Protein AF-A0A3Q2YSG5-F1 (afdb_monomer_lite)

pLDDT: mean 76.9, std 26.73, range [23.83, 98.38]

Organism: Hippocampus comes (NCBI:txid109280)

Structure (mmCIF, N/CA/C/O backbone):
data_AF-A0A3Q2YSG5-F1
#
_entry.id   AF-A0A3Q2YSG5-F1
#
loop_
_atom_site.group_PDB
_atom_site.id
_atom_site.type_symbol
_atom_site.label_atom_id
_atom_site.label_alt_id
_atom_site.label_comp_id
_atom_site.label_asym_id
_atom_site.label_entity_id
_atom_site.label_seq_id
_atom_site.pdbx_PDB_ins_code
_atom_site.Cartn_x
_atom_site.Cartn_y
_atom_site.Cartn_z
_atom_site.occupancy
_atom_site.B_iso_or_equiv
_atom_site.auth_seq_id
_atom_site.auth_comp_id
_atom_site.auth_asym_id
_atom_site.auth_atom_id
_atom_site.pdbx_PDB_model_num
ATOM 1 N N . MET A 1 1 ? 63.079 9.694 -82.691 1.00 56.44 1 MET A N 1
ATOM 2 C CA . MET A 1 1 ? 62.818 8.463 -81.905 1.00 56.44 1 MET A CA 1
ATOM 3 C C . MET A 1 1 ? 62.252 8.688 -80.489 1.00 56.44 1 MET A C 1
ATOM 5 O O . MET A 1 1 ? 61.861 7.716 -79.866 1.00 56.44 1 MET A O 1
ATOM 9 N N . LYS A 1 2 ? 62.114 9.922 -79.963 1.00 60.16 2 LYS A N 1
ATOM 10 C CA . LYS A 1 2 ? 61.619 10.144 -78.580 1.00 60.16 2 LYS A CA 1
ATOM 11 C C . LYS A 1 2 ? 60.089 10.011 -78.403 1.00 60.16 2 LYS A C 1
ATOM 13 O O . LYS A 1 2 ? 59.630 9.683 -77.318 1.00 60.16 2 LYS A O 1
ATOM 18 N N . PHE A 1 3 ? 59.305 10.199 -79.470 1.00 65.00 3 PHE A N 1
ATOM 19 C CA . PHE A 1 3 ? 57.834 10.138 -79.421 1.00 65.00 3 PHE A CA 1
ATOM 20 C C . PHE A 1 3 ? 57.245 8.715 -79.396 1.00 65.00 3 PHE A C 1
ATOM 22 O O . PHE A 1 3 ? 56.120 8.541 -78.941 1.00 65.00 3 PHE A O 1
ATOM 29 N N . GLN A 1 4 ? 57.999 7.691 -79.815 1.00 68.44 4 GLN A N 1
ATOM 30 C CA . GLN A 1 4 ? 57.524 6.298 -79.805 1.00 68.44 4 GLN A CA 1
ATOM 31 C C . GLN A 1 4 ? 57.468 5.682 -78.392 1.00 68.44 4 GLN A C 1
ATOM 33 O O . GLN A 1 4 ? 56.684 4.769 -78.167 1.00 68.44 4 GLN A O 1
ATOM 38 N N . LEU A 1 5 ? 58.241 6.204 -77.429 1.00 75.62 5 LEU A N 1
ATOM 39 C CA . LEU A 1 5 ? 58.242 5.755 -76.024 1.00 75.62 5 LEU A CA 1
ATOM 40 C C . LEU A 1 5 ? 57.271 6.538 -75.124 1.00 75.62 5 LEU A C 1
ATOM 42 O O . LEU A 1 5 ? 56.848 6.037 -74.087 1.00 75.62 5 LEU A O 1
ATOM 46 N N . LEU A 1 6 ? 56.891 7.755 -75.518 1.00 82.81 6 LEU A N 1
ATOM 47 C CA . LEU A 1 6 ? 56.039 8.639 -74.715 1.00 82.81 6 LEU A CA 1
ATOM 48 C C . LEU A 1 6 ? 54.568 8.198 -74.722 1.00 82.81 6 LEU A C 1
ATOM 50 O O . LEU A 1 6 ? 53.912 8.230 -73.687 1.00 82.81 6 LEU A O 1
ATOM 54 N N . LEU A 1 7 ? 54.073 7.735 -75.873 1.00 84.19 7 LEU A N 1
ATOM 55 C CA . LEU A 1 7 ? 52.696 7.265 -76.041 1.00 84.19 7 LEU A CA 1
ATOM 56 C C . LEU A 1 7 ? 52.357 6.009 -75.203 1.00 84.19 7 LEU A C 1
ATOM 58 O O . LEU A 1 7 ? 51.345 6.025 -74.505 1.00 84.19 7 LEU A O 1
ATOM 62 N N . PRO A 1 8 ? 53.162 4.924 -75.200 1.00 86.50 8 PRO A N 1
ATOM 63 C CA . PRO A 1 8 ? 52.865 3.772 -74.346 1.00 86.50 8 PRO A CA 1
ATOM 64 C C . PRO A 1 8 ? 52.988 4.103 -72.852 1.00 86.50 8 PRO A C 1
ATOM 66 O O . PRO A 1 8 ? 52.236 3.559 -72.045 1.00 86.50 8 PRO A O 1
ATOM 69 N N . LEU A 1 9 ? 53.880 5.026 -72.473 1.00 89.19 9 LEU A N 1
ATOM 70 C CA . LEU A 1 9 ? 54.052 5.443 -71.081 1.00 89.19 9 LEU A CA 1
ATOM 71 C C . LEU A 1 9 ? 52.833 6.212 -70.550 1.00 89.19 9 LEU A C 1
ATOM 73 O O . LEU A 1 9 ? 52.385 5.951 -69.433 1.00 89.19 9 LEU A O 1
ATOM 77 N N . THR A 1 10 ? 52.261 7.128 -71.338 1.00 89.56 10 THR A N 1
ATOM 78 C CA . THR A 1 10 ? 51.038 7.842 -70.937 1.00 89.56 10 THR A CA 1
ATOM 79 C C . THR A 1 10 ? 49.848 6.893 -70.842 1.00 89.56 10 THR A C 1
ATOM 81 O O . THR A 1 10 ? 49.099 6.964 -69.869 1.00 89.56 10 THR A O 1
ATOM 84 N N . ILE A 1 11 ? 49.709 5.948 -71.778 1.00 91.12 11 ILE A N 1
ATOM 85 C CA . ILE A 1 11 ? 48.663 4.917 -71.721 1.00 91.12 11 ILE A CA 1
ATOM 86 C C . ILE A 1 11 ? 48.810 4.077 -70.443 1.00 91.12 11 ILE A C 1
ATOM 88 O O . ILE A 1 11 ? 47.842 3.941 -69.694 1.00 91.12 11 ILE A O 1
ATOM 92 N N . ALA A 1 12 ? 50.013 3.592 -70.122 1.00 92.06 12 ALA A N 1
ATOM 93 C CA . ALA A 1 12 ? 50.261 2.838 -68.891 1.00 92.06 12 ALA A CA 1
ATOM 94 C C . ALA A 1 12 ? 49.907 3.646 -67.627 1.00 92.06 12 ALA A C 1
ATOM 96 O O . ALA A 1 12 ? 49.275 3.116 -66.710 1.00 92.06 12 ALA A O 1
ATOM 97 N N . LEU A 1 13 ? 50.236 4.942 -67.600 1.00 93.56 13 LEU A N 1
ATOM 98 C CA . LEU A 1 13 ? 49.896 5.833 -66.490 1.00 93.56 13 LEU A CA 1
ATOM 99 C C . LEU A 1 13 ? 48.376 6.018 -66.338 1.00 93.56 13 LEU A C 1
ATOM 101 O O . LEU A 1 13 ? 47.864 5.976 -65.218 1.00 93.56 13 LEU A O 1
ATOM 105 N N . THR A 1 14 ? 47.635 6.173 -67.442 1.00 93.88 14 THR A N 1
ATOM 106 C CA . THR A 1 14 ? 46.164 6.282 -67.389 1.00 93.88 14 THR A CA 1
ATOM 107 C C . THR A 1 14 ? 45.507 5.006 -66.866 1.00 93.88 14 THR A C 1
ATOM 109 O O . THR A 1 14 ? 44.618 5.080 -66.019 1.00 93.88 14 THR A O 1
ATOM 112 N N . VAL A 1 15 ? 45.981 3.829 -67.290 1.00 94.50 15 VAL A N 1
ATOM 113 C CA . VAL A 1 15 ? 45.470 2.542 -66.797 1.00 94.50 15 VAL A CA 1
ATOM 114 C C . VAL A 1 15 ? 45.771 2.375 -65.304 1.00 94.50 15 VAL A C 1
ATOM 116 O O . VAL A 1 15 ? 44.879 1.994 -64.544 1.00 94.50 15 VAL A O 1
ATOM 119 N N . ALA A 1 16 ? 46.979 2.730 -64.854 1.00 95.31 16 ALA A N 1
ATOM 120 C CA . ALA A 1 16 ? 47.342 2.697 -63.437 1.00 95.31 16 ALA A CA 1
ATOM 121 C C . ALA A 1 16 ? 46.435 3.605 -62.582 1.00 95.31 16 ALA A C 1
ATOM 123 O O . ALA A 1 16 ? 45.952 3.181 -61.530 1.00 95.31 16 ALA A O 1
ATOM 124 N N . LEU A 1 17 ? 46.130 4.820 -63.055 1.00 95.06 17 LEU A N 1
ATOM 125 C CA . LEU A 1 17 ? 45.199 5.735 -62.385 1.00 95.06 17 LEU A CA 1
ATOM 126 C C . LEU A 1 17 ? 43.787 5.145 -62.272 1.00 95.06 17 LEU A C 1
ATOM 128 O O . LEU A 1 17 ? 43.184 5.209 -61.201 1.00 95.06 17 LEU A O 1
ATOM 132 N N . VAL A 1 18 ? 43.268 4.519 -63.334 1.00 95.12 18 VAL A N 1
ATOM 133 C CA . VAL A 1 18 ? 41.940 3.881 -63.314 1.00 95.12 18 VAL A CA 1
ATOM 134 C C . VAL A 1 18 ? 41.881 2.738 -62.295 1.00 95.12 18 VAL A C 1
ATOM 136 O O . VAL A 1 18 ? 40.900 2.632 -61.553 1.00 95.12 18 VAL A O 1
ATOM 139 N N . VAL A 1 19 ? 42.930 1.914 -62.197 1.00 95.56 19 VAL A N 1
ATOM 140 C CA . VAL A 1 19 ? 43.019 0.839 -61.191 1.00 95.56 19 VAL A CA 1
ATOM 141 C C . VAL A 1 19 ? 42.992 1.410 -59.770 1.00 95.56 19 VAL A C 1
ATOM 143 O O . VAL A 1 19 ? 42.234 0.923 -58.928 1.00 95.56 19 VAL A O 1
ATOM 146 N N . VAL A 1 20 ? 43.749 2.480 -59.506 1.00 96.19 20 VAL A N 1
ATOM 147 C CA . VAL A 1 20 ? 43.764 3.147 -58.193 1.00 96.19 20 VAL A CA 1
ATOM 148 C C . VAL A 1 20 ? 42.399 3.749 -57.857 1.00 96.19 20 VAL A C 1
ATOM 150 O O . VAL A 1 20 ? 41.916 3.563 -56.740 1.00 96.19 20 VAL A O 1
ATOM 153 N N . ILE A 1 21 ? 41.742 4.422 -58.807 1.00 95.50 21 ILE A N 1
ATOM 154 C CA . ILE A 1 21 ? 40.402 4.999 -58.607 1.00 95.50 21 ILE A CA 1
ATOM 155 C C . ILE A 1 21 ? 39.391 3.901 -58.265 1.00 95.50 21 ILE A C 1
ATOM 157 O O . ILE A 1 21 ? 38.614 4.051 -57.322 1.00 95.50 21 ILE A O 1
ATOM 161 N N . LYS A 1 22 ? 39.413 2.773 -58.984 1.00 95.62 22 LYS A N 1
ATOM 162 C CA . LYS A 1 22 ? 38.496 1.652 -58.737 1.00 95.62 22 LYS A CA 1
ATOM 163 C C . LYS A 1 22 ? 38.743 0.993 -57.376 1.00 95.62 22 LYS A C 1
ATOM 165 O O . LYS A 1 22 ? 37.780 0.713 -56.666 1.00 95.62 22 LYS A O 1
ATOM 170 N N . SER A 1 23 ? 40.008 0.810 -56.995 1.00 93.31 23 SER A N 1
ATOM 171 C CA . SER A 1 23 ? 40.393 0.297 -55.673 1.00 93.31 23 SER A CA 1
ATOM 172 C C . SER A 1 23 ? 39.914 1.223 -54.547 1.00 93.31 23 SER A C 1
ATOM 174 O O . SER A 1 23 ? 39.237 0.784 -53.618 1.00 93.31 23 SER A O 1
ATOM 176 N N . ARG A 1 24 ? 40.137 2.538 -54.681 1.00 95.31 24 ARG A N 1
ATOM 177 C CA . ARG A 1 24 ? 39.648 3.533 -53.714 1.00 95.31 24 ARG A CA 1
ATOM 178 C C . ARG A 1 24 ? 38.127 3.566 -53.619 1.00 95.31 24 ARG A C 1
ATOM 180 O O . ARG A 1 24 ? 37.600 3.664 -52.516 1.00 95.31 24 ARG A O 1
ATOM 187 N N . LYS A 1 25 ? 37.415 3.454 -54.744 1.00 95.62 25 LYS A N 1
ATOM 188 C CA . LYS A 1 25 ? 35.948 3.386 -54.749 1.00 95.62 25 LYS A CA 1
ATOM 189 C C . LYS A 1 25 ? 35.442 2.167 -53.978 1.00 95.62 25 LYS A C 1
ATOM 191 O O . LYS A 1 25 ? 34.536 2.300 -53.167 1.00 95.62 25 LYS A O 1
ATOM 196 N N . GLN A 1 26 ? 36.067 1.007 -54.173 1.00 94.69 26 GLN A N 1
ATOM 197 C CA . GLN A 1 26 ? 35.707 -0.206 -53.444 1.00 94.69 26 GLN A CA 1
ATOM 198 C C . GLN A 1 26 ? 35.920 -0.060 -51.929 1.00 94.69 26 GLN A C 1
ATOM 200 O O . GLN A 1 26 ? 35.084 -0.520 -51.153 1.00 94.69 26 GLN A O 1
ATOM 205 N N . GLU A 1 27 ? 37.008 0.580 -51.495 1.00 94.69 27 GLU A N 1
ATOM 206 C CA . GLU A 1 27 ? 37.238 0.863 -50.072 1.00 94.69 27 GLU A CA 1
ATOM 207 C C . GLU A 1 27 ? 36.230 1.874 -49.513 1.00 94.69 27 GLU A C 1
ATOM 209 O O . GLU A 1 27 ? 35.673 1.647 -48.440 1.00 94.69 27 GLU A O 1
ATOM 214 N N . HIS A 1 28 ? 35.904 2.930 -50.262 1.00 95.81 28 HIS A N 1
ATOM 215 C CA . HIS A 1 28 ? 34.840 3.861 -49.881 1.00 95.81 28 HIS A CA 1
ATOM 216 C C . HIS A 1 28 ? 33.489 3.161 -49.717 1.00 95.81 28 HIS A C 1
ATOM 218 O O . HIS A 1 28 ? 32.824 3.372 -48.707 1.00 95.81 28 HIS A O 1
ATOM 224 N N . ASP A 1 29 ? 33.108 2.279 -50.643 1.00 95.25 29 ASP A N 1
ATOM 225 C CA . ASP A 1 29 ? 31.855 1.525 -50.551 1.00 95.25 29 ASP A CA 1
ATOM 226 C C . ASP A 1 29 ? 31.846 0.580 -49.333 1.00 95.25 29 ASP A C 1
ATOM 228 O O . ASP A 1 29 ? 30.805 0.375 -48.703 1.00 95.25 29 ASP A O 1
ATOM 232 N N . LYS A 1 30 ? 32.996 -0.007 -48.968 1.00 95.31 30 LYS A N 1
ATOM 233 C CA . LYS A 1 30 ? 33.128 -0.830 -47.752 1.00 95.31 30 LYS A CA 1
ATOM 234 C C . LYS A 1 30 ? 32.977 0.012 -46.486 1.00 95.31 30 LYS A C 1
ATOM 236 O O . LYS A 1 30 ? 32.260 -0.406 -45.577 1.00 95.31 30 LYS A O 1
ATOM 241 N N . VAL A 1 31 ? 33.643 1.165 -46.419 1.00 96.25 31 VAL A N 1
ATOM 242 C CA . VAL A 1 31 ? 33.573 2.083 -45.271 1.00 96.25 31 VAL A CA 1
ATOM 243 C C . VAL A 1 31 ? 32.167 2.657 -45.126 1.00 96.25 31 VAL A C 1
ATOM 245 O O . VAL A 1 31 ? 31.626 2.637 -44.028 1.00 96.25 31 VAL A O 1
ATOM 248 N N . ASP A 1 32 ? 31.525 3.072 -46.219 1.00 96.00 32 ASP A N 1
ATOM 249 C CA . ASP A 1 32 ? 30.154 3.592 -46.204 1.00 96.00 32 ASP A CA 1
ATOM 250 C C . ASP A 1 32 ? 29.155 2.550 -45.678 1.00 96.00 32 ASP A C 1
ATOM 252 O O . ASP A 1 32 ? 28.320 2.852 -44.825 1.00 96.00 32 ASP A O 1
ATOM 256 N N . LYS A 1 33 ? 29.285 1.282 -46.096 1.00 95.81 33 LYS A N 1
ATOM 257 C CA . LYS A 1 33 ? 28.476 0.187 -45.538 1.00 95.81 33 LYS A CA 1
ATOM 258 C C . LYS A 1 33 ? 28.697 0.028 -44.036 1.00 95.81 33 LYS A C 1
ATOM 260 O O . LYS A 1 33 ? 27.717 -0.066 -43.302 1.00 95.81 33 LYS A O 1
ATOM 265 N N . ARG A 1 34 ? 29.952 0.014 -43.569 1.00 96.12 34 ARG A N 1
ATOM 266 C CA . ARG A 1 34 ? 30.268 -0.090 -42.132 1.00 96.12 34 ARG A CA 1
ATOM 267 C C . ARG A 1 34 ? 29.688 1.081 -41.347 1.00 96.12 34 ARG A C 1
ATOM 269 O O . ARG A 1 34 ? 28.985 0.840 -40.375 1.00 96.12 34 ARG A O 1
ATOM 276 N N . ASN A 1 35 ? 29.864 2.308 -41.832 1.00 96.62 35 ASN A N 1
ATOM 277 C CA . ASN A 1 35 ? 29.299 3.505 -41.214 1.00 96.62 35 ASN A CA 1
ATOM 278 C C . ASN A 1 35 ? 27.770 3.432 -41.128 1.00 96.62 35 ASN A C 1
ATOM 280 O O . ASN A 1 35 ? 27.195 3.769 -40.097 1.00 96.62 35 ASN A O 1
ATOM 284 N N . LYS A 1 36 ? 27.091 2.941 -42.172 1.00 96.44 36 LYS A N 1
ATOM 285 C CA . LYS A 1 36 ? 25.635 2.738 -42.145 1.00 96.44 36 LYS A CA 1
ATOM 286 C C . LYS A 1 36 ? 25.227 1.710 -41.093 1.00 96.44 36 LYS A C 1
ATOM 288 O O . LYS A 1 36 ? 24.320 1.991 -40.310 1.00 96.44 36 LYS A O 1
ATOM 293 N N . PHE A 1 37 ? 25.910 0.568 -41.022 1.00 96.69 37 PHE A N 1
ATOM 294 C CA . PHE A 1 37 ? 25.646 -0.440 -39.992 1.00 96.69 37 PHE A CA 1
ATOM 295 C C . PHE A 1 37 ? 25.898 0.093 -38.580 1.00 96.69 37 PHE A C 1
ATOM 297 O O . PHE A 1 37 ? 25.063 -0.108 -37.701 1.00 96.69 37 PHE A O 1
ATOM 304 N N . GLU A 1 38 ? 26.999 0.808 -38.361 1.00 96.81 38 GLU A N 1
ATOM 305 C CA . GLU A 1 38 ? 27.318 1.417 -37.069 1.00 96.81 38 GLU A CA 1
ATOM 306 C C . GLU A 1 38 ? 26.305 2.495 -36.685 1.00 96.81 38 GLU A C 1
ATOM 308 O O . GLU A 1 38 ? 25.840 2.510 -35.549 1.00 96.81 38 GLU A O 1
ATOM 313 N N . SER A 1 39 ? 25.882 3.337 -37.631 1.00 96.56 39 SER A N 1
ATOM 314 C CA . SER A 1 39 ? 24.865 4.362 -37.383 1.00 96.56 39 SER A CA 1
ATOM 315 C C . SER A 1 39 ? 23.506 3.756 -37.020 1.00 96.56 39 SER A C 1
ATOM 317 O O . SER A 1 39 ? 22.860 4.216 -36.079 1.00 96.56 39 SER A O 1
ATOM 319 N N . MET A 1 40 ? 23.092 2.685 -37.708 1.00 96.56 40 MET A N 1
ATOM 320 C CA . MET A 1 40 ? 21.862 1.963 -37.386 1.00 96.56 40 MET A CA 1
ATOM 321 C C . MET A 1 40 ? 21.969 1.303 -36.012 1.00 96.56 40 MET A C 1
ATOM 323 O O . MET A 1 40 ? 21.055 1.420 -35.203 1.00 96.56 40 MET A O 1
ATOM 327 N N . LYS A 1 41 ? 23.104 0.657 -35.722 1.00 97.19 41 LYS A N 1
ATOM 328 C CA . LYS A 1 41 ? 23.363 0.041 -34.419 1.00 97.19 41 LYS A CA 1
ATOM 329 C C . LYS A 1 41 ? 23.309 1.076 -33.299 1.00 97.19 41 LYS A C 1
ATOM 331 O O . LYS A 1 41 ? 22.675 0.820 -32.286 1.00 97.19 41 LYS A O 1
ATOM 336 N N . LEU A 1 42 ? 23.941 2.236 -33.475 1.00 97.50 42 LEU A N 1
ATOM 337 C CA . LEU A 1 42 ? 23.906 3.319 -32.493 1.00 97.50 42 LEU A CA 1
ATOM 338 C C . LEU A 1 42 ? 22.482 3.821 -32.257 1.00 97.50 42 LEU A C 1
ATOM 340 O O . LEU A 1 42 ? 22.105 3.998 -31.103 1.00 97.50 42 LEU A O 1
ATOM 344 N N . ARG A 1 43 ? 21.683 3.996 -33.317 1.00 97.44 43 ARG A N 1
ATOM 345 C CA . ARG A 1 43 ? 20.277 4.399 -33.188 1.00 97.44 43 ARG A CA 1
ATOM 346 C C . ARG A 1 43 ? 19.469 3.371 -32.403 1.00 97.44 43 ARG A C 1
ATOM 348 O O . ARG A 1 43 ? 18.872 3.736 -31.405 1.00 97.44 43 ARG A O 1
ATOM 355 N N . VAL A 1 44 ? 19.523 2.099 -32.799 1.00 97.94 44 VAL A N 1
ATOM 356 C CA . VAL A 1 44 ? 18.785 1.026 -32.113 1.00 97.94 44 VAL A CA 1
ATOM 357 C C . VAL A 1 44 ? 19.214 0.914 -30.651 1.00 97.94 44 VAL A C 1
ATOM 359 O O . VAL A 1 44 ? 18.367 0.816 -29.774 1.00 97.94 44 VAL A O 1
ATOM 362 N N . THR A 1 45 ? 20.517 0.980 -30.361 1.00 97.56 45 THR A N 1
ATOM 363 C CA . THR A 1 45 ? 21.001 0.973 -28.975 1.00 97.56 45 THR A CA 1
ATOM 364 C C . THR A 1 45 ? 20.473 2.174 -28.194 1.00 97.56 45 THR A C 1
ATOM 366 O O . THR A 1 45 ? 20.070 2.013 -27.048 1.00 97.56 45 THR A O 1
ATOM 369 N N . ASN A 1 46 ? 20.464 3.368 -28.788 1.00 97.88 46 ASN A N 1
ATOM 370 C CA . ASN A 1 46 ? 19.958 4.566 -28.127 1.00 97.88 46 ASN A CA 1
ATOM 371 C C . ASN A 1 46 ? 18.443 4.497 -27.880 1.00 97.88 46 ASN A C 1
ATOM 373 O O . ASN A 1 46 ? 17.999 4.880 -26.803 1.00 97.88 46 ASN A O 1
ATOM 377 N N . ASP A 1 47 ? 17.677 3.967 -28.835 1.00 98.00 47 ASP A N 1
ATOM 378 C CA . ASP A 1 47 ? 16.232 3.762 -28.699 1.00 98.00 47 ASP A CA 1
ATOM 379 C C . ASP A 1 47 ? 15.936 2.781 -27.554 1.00 98.00 47 ASP A C 1
ATOM 381 O O . ASP A 1 47 ? 15.189 3.110 -26.637 1.00 98.00 47 ASP A O 1
ATOM 385 N N . VAL A 1 48 ? 16.621 1.631 -27.524 1.00 98.19 48 VAL A N 1
ATOM 386 C CA . VAL A 1 48 ? 16.483 0.624 -26.457 1.00 98.19 48 VAL A CA 1
ATOM 387 C C . VAL A 1 48 ? 16.890 1.183 -25.088 1.00 98.19 48 VAL A C 1
ATOM 389 O O . VAL A 1 48 ? 16.214 0.952 -24.089 1.00 98.19 48 VAL A O 1
ATOM 392 N N . VAL A 1 49 ? 17.982 1.949 -25.009 1.00 98.00 49 VAL A N 1
ATOM 393 C CA . VAL A 1 49 ? 18.386 2.610 -23.755 1.00 98.00 49 VAL A CA 1
ATOM 394 C C . VAL A 1 49 ? 17.342 3.639 -23.313 1.00 98.00 49 VAL A C 1
ATOM 396 O O . VAL A 1 49 ? 17.065 3.740 -22.117 1.00 98.00 49 VAL A O 1
ATOM 399 N N . GLY A 1 50 ? 16.744 4.376 -24.250 1.00 98.25 50 GLY A N 1
ATOM 400 C CA . GLY A 1 50 ? 15.649 5.304 -23.974 1.00 98.25 50 GLY A CA 1
ATOM 401 C C . GLY A 1 50 ? 14.407 4.604 -23.417 1.00 98.25 50 GLY A C 1
ATOM 402 O O . GLY A 1 50 ? 13.816 5.087 -22.448 1.00 98.25 50 GLY A O 1
ATOM 403 N N . GLU A 1 51 ? 14.048 3.439 -23.960 1.00 97.88 51 GLU A N 1
ATOM 404 C CA . GLU A 1 51 ? 12.965 2.602 -23.431 1.00 97.88 51 GLU A CA 1
ATOM 405 C C . GLU A 1 51 ? 13.262 2.154 -21.997 1.00 97.88 51 GLU A C 1
ATOM 407 O O . GLU A 1 51 ? 12.453 2.411 -21.107 1.00 97.88 51 GLU A O 1
ATOM 412 N N . TYR A 1 52 ? 14.458 1.620 -21.723 1.00 98.06 52 TYR A N 1
ATOM 413 C CA . TYR A 1 52 ? 14.847 1.231 -20.361 1.00 98.06 52 TYR A CA 1
ATOM 414 C C . TYR A 1 52 ? 14.826 2.399 -19.369 1.00 98.06 52 TYR A C 1
ATOM 416 O O . TYR A 1 52 ? 14.433 2.232 -18.214 1.00 98.06 52 TYR A O 1
ATOM 424 N N . GLN A 1 53 ? 15.246 3.596 -19.785 1.00 98.06 53 GLN A N 1
ATOM 425 C CA . GLN A 1 53 ? 15.166 4.786 -18.935 1.00 98.06 53 GLN A CA 1
ATOM 426 C C . GLN A 1 53 ? 13.715 5.188 -18.660 1.00 98.06 53 GLN A C 1
ATOM 428 O O . GLN A 1 53 ? 13.379 5.536 -17.528 1.00 98.06 53 GLN A O 1
ATOM 433 N N . THR A 1 54 ? 12.851 5.098 -19.669 1.00 98.19 54 THR A N 1
ATOM 434 C CA . THR A 1 54 ? 11.419 5.390 -19.535 1.00 98.19 54 THR A CA 1
ATOM 435 C C . THR A 1 54 ? 10.740 4.395 -18.596 1.00 98.19 54 THR A C 1
ATOM 437 O O . THR A 1 54 ? 10.010 4.804 -17.692 1.00 98.19 54 THR A O 1
ATOM 440 N N . GLU A 1 55 ? 11.027 3.101 -18.746 1.00 98.00 55 GLU A N 1
ATOM 441 C CA . GLU A 1 55 ? 10.545 2.050 -17.846 1.00 98.00 55 GLU A CA 1
ATOM 442 C C . GLU A 1 55 ? 11.033 2.265 -16.417 1.00 98.00 55 GLU A C 1
ATOM 444 O O . GLU A 1 55 ? 10.246 2.163 -15.478 1.00 98.00 55 GLU A O 1
ATOM 449 N N . LYS A 1 56 ? 12.307 2.631 -16.235 1.00 98.06 56 LYS A N 1
ATOM 450 C CA . LYS A 1 56 ? 12.858 2.944 -14.915 1.00 98.06 56 LYS A CA 1
ATOM 451 C C . LYS A 1 56 ? 12.098 4.092 -14.247 1.00 98.06 56 LYS A C 1
ATOM 453 O O . LYS A 1 56 ? 11.702 3.952 -13.095 1.00 98.06 56 LYS A O 1
ATOM 458 N N . ILE A 1 57 ? 11.863 5.195 -14.961 1.00 98.25 57 ILE A N 1
ATOM 459 C CA . ILE A 1 57 ? 11.111 6.349 -14.438 1.00 98.25 57 ILE A CA 1
ATOM 460 C C . ILE A 1 57 ? 9.668 5.947 -14.110 1.00 98.25 57 ILE A C 1
ATOM 462 O O . ILE A 1 57 ? 9.137 6.312 -13.062 1.00 98.25 57 ILE A O 1
ATOM 466 N N . SER A 1 58 ? 9.025 5.171 -14.985 1.00 98.12 58 SER A N 1
ATOM 467 C CA . SER A 1 58 ? 7.679 4.651 -14.740 1.00 98.12 58 SER A CA 1
ATOM 468 C C . SER A 1 58 ? 7.634 3.792 -13.474 1.00 98.12 58 SER A C 1
ATOM 470 O O . SER A 1 58 ? 6.750 3.983 -12.637 1.00 98.12 58 SER A O 1
ATOM 472 N N . LEU A 1 59 ? 8.606 2.898 -13.293 1.00 98.25 59 LEU A N 1
ATOM 473 C CA . LEU A 1 59 ? 8.684 2.024 -12.130 1.00 98.25 59 LEU A CA 1
ATOM 474 C C . LEU A 1 59 ? 8.969 2.806 -10.842 1.00 98.25 59 LEU A C 1
ATOM 476 O O . LEU A 1 59 ? 8.333 2.539 -9.826 1.00 98.25 59 LEU A O 1
ATOM 480 N N . GLU A 1 60 ? 9.859 3.800 -10.878 1.00 98.38 60 GLU A N 1
ATOM 481 C CA . GLU A 1 60 ? 10.112 4.704 -9.747 1.00 98.38 60 GLU A CA 1
ATOM 482 C C . GLU A 1 60 ? 8.836 5.453 -9.331 1.00 98.38 60 GLU A C 1
ATOM 484 O O . GLU A 1 60 ? 8.503 5.475 -8.145 1.00 98.38 60 GLU A O 1
ATOM 489 N N . ASN A 1 61 ? 8.058 5.963 -10.291 1.00 98.31 61 ASN A N 1
ATOM 490 C CA . ASN A 1 61 ? 6.768 6.603 -10.015 1.00 98.31 61 ASN A CA 1
ATOM 491 C C . ASN A 1 61 ? 5.754 5.626 -9.396 1.00 98.31 61 ASN A C 1
ATOM 493 O O . ASN A 1 61 ? 5.032 5.984 -8.462 1.00 98.31 61 ASN A O 1
ATOM 497 N N . HIS A 1 62 ? 5.698 4.383 -9.885 1.00 98.00 62 HIS A N 1
ATOM 498 C CA . HIS A 1 62 ? 4.844 3.345 -9.303 1.00 98.00 62 HIS A CA 1
ATOM 499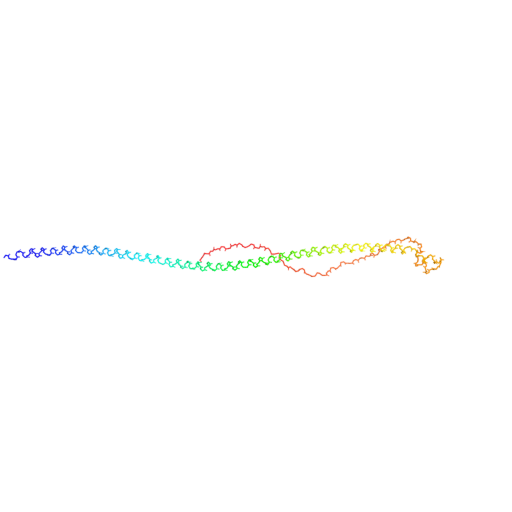 C C . HIS A 1 62 ? 5.256 3.001 -7.869 1.00 98.00 62 HIS A C 1
ATOM 501 O O . HIS A 1 62 ? 4.387 2.867 -7.007 1.00 98.00 62 HIS A O 1
ATOM 507 N N . ILE A 1 63 ? 6.559 2.907 -7.593 1.00 98.31 63 ILE A N 1
ATOM 508 C CA . ILE A 1 63 ? 7.088 2.681 -6.244 1.00 98.31 63 ILE A CA 1
ATOM 509 C C . ILE A 1 63 ? 6.722 3.852 -5.327 1.00 98.31 63 ILE A C 1
ATOM 511 O O . ILE A 1 63 ? 6.233 3.625 -4.223 1.00 98.31 63 ILE A O 1
ATOM 515 N N . GLU A 1 64 ? 6.901 5.098 -5.771 1.00 98.38 64 GLU A N 1
ATOM 516 C CA . GLU A 1 64 ? 6.546 6.276 -4.976 1.00 98.38 64 GLU A CA 1
ATOM 517 C C . GLU A 1 64 ? 5.039 6.321 -4.671 1.00 98.38 64 GLU A C 1
ATOM 519 O O . GLU A 1 64 ? 4.639 6.597 -3.537 1.00 98.38 64 GLU A O 1
ATOM 524 N N . SER A 1 65 ? 4.194 6.011 -5.658 1.00 98.19 65 SER A N 1
ATOM 525 C CA . SER A 1 65 ? 2.741 5.920 -5.472 1.00 98.19 65 SER A CA 1
ATOM 526 C C . SER A 1 65 ? 2.372 4.834 -4.462 1.00 98.19 65 SER A C 1
ATOM 528 O O . SER A 1 65 ? 1.632 5.103 -3.517 1.00 98.19 65 SER A O 1
ATOM 530 N N . ALA A 1 66 ? 2.939 3.633 -4.604 1.00 98.19 66 ALA A N 1
ATOM 531 C CA . ALA A 1 66 ? 2.698 2.524 -3.687 1.00 98.19 66 ALA A CA 1
ATOM 532 C C . ALA A 1 66 ? 3.140 2.860 -2.253 1.00 98.19 66 ALA A C 1
ATOM 534 O O . ALA A 1 66 ? 2.417 2.580 -1.301 1.00 98.19 66 ALA A O 1
ATOM 535 N N . GLN A 1 67 ? 4.280 3.536 -2.080 1.00 98.38 67 GLN A N 1
ATOM 536 C CA . GLN A 1 67 ? 4.743 3.993 -0.766 1.00 98.38 67 GLN A CA 1
ATOM 537 C C . GLN A 1 67 ? 3.818 5.046 -0.141 1.00 98.38 67 GLN A C 1
ATOM 539 O O . GLN A 1 67 ? 3.662 5.086 1.082 1.00 98.38 67 GLN A O 1
ATOM 544 N N . LYS A 1 68 ? 3.209 5.926 -0.945 1.00 98.25 68 LYS A N 1
ATOM 545 C CA . LYS A 1 68 ? 2.213 6.894 -0.452 1.00 98.25 68 LYS A CA 1
ATOM 546 C C . LYS A 1 68 ? 0.951 6.184 0.027 1.00 98.25 68 LYS A C 1
ATOM 548 O O . LYS A 1 68 ? 0.469 6.492 1.117 1.00 98.25 68 LYS A O 1
ATOM 553 N N . GLU A 1 69 ? 0.454 5.228 -0.752 1.00 98.12 69 GLU A N 1
ATOM 554 C CA . GLU A 1 69 ? -0.693 4.400 -0.370 1.00 98.12 69 GLU A CA 1
ATOM 555 C C . GLU A 1 69 ? -0.398 3.595 0.900 1.00 98.12 69 GLU A C 1
ATOM 557 O O . GLU A 1 69 ? -1.193 3.624 1.836 1.00 98.12 69 GLU A O 1
ATOM 562 N N . GLU A 1 70 ? 0.777 2.971 1.005 1.00 97.81 70 GLU A N 1
ATOM 563 C CA . GLU A 1 70 ? 1.202 2.238 2.202 1.00 97.81 70 GLU A CA 1
ATOM 564 C C . GLU A 1 70 ? 1.193 3.129 3.455 1.00 97.81 70 GLU A C 1
ATOM 566 O O . GLU A 1 70 ? 0.656 2.741 4.494 1.00 97.81 70 GLU A O 1
ATOM 571 N N . LYS A 1 71 ? 1.735 4.352 3.369 1.00 98.38 71 LYS A N 1
ATOM 572 C CA . LYS A 1 71 ? 1.731 5.312 4.488 1.00 98.38 71 LYS A CA 1
ATOM 573 C C . LYS A 1 71 ? 0.317 5.726 4.895 1.00 98.38 71 LYS A C 1
ATOM 575 O O . LYS A 1 71 ? 0.043 5.858 6.090 1.00 98.38 71 LYS A O 1
ATOM 580 N N . MET A 1 72 ? -0.575 5.918 3.924 1.00 98.25 72 MET A N 1
ATOM 581 C CA . MET A 1 72 ? -1.982 6.225 4.188 1.00 98.25 72 MET A CA 1
ATOM 582 C C . MET A 1 72 ? -2.664 5.054 4.905 1.00 98.25 72 MET A C 1
ATOM 584 O O . MET A 1 72 ? -3.217 5.244 5.986 1.00 98.25 72 MET A O 1
ATOM 588 N N . LEU A 1 73 ? -2.529 3.834 4.373 1.00 98.25 73 LEU A N 1
ATOM 589 C CA . LEU A 1 73 ? -3.097 2.624 4.970 1.00 98.25 73 LEU A CA 1
ATOM 590 C C . LEU A 1 73 ? -2.558 2.371 6.380 1.00 98.25 73 LEU A C 1
ATOM 592 O O . LEU A 1 73 ? -3.311 1.963 7.262 1.00 98.25 73 LEU A O 1
ATOM 596 N N . ARG A 1 74 ? -1.270 2.629 6.616 1.00 98.31 74 ARG A N 1
ATOM 597 C CA . ARG A 1 74 ? -0.660 2.511 7.944 1.00 98.31 74 ARG A CA 1
ATOM 598 C C . ARG A 1 74 ? -1.290 3.478 8.944 1.00 98.31 74 ARG A C 1
ATOM 600 O O . ARG A 1 74 ? -1.638 3.071 10.047 1.00 98.31 74 ARG A O 1
ATOM 607 N N . THR A 1 75 ? -1.494 4.728 8.537 1.00 98.19 75 THR A N 1
ATOM 608 C CA . THR A 1 75 ? -2.147 5.750 9.370 1.00 98.19 75 THR A CA 1
ATOM 609 C C . THR A 1 75 ? -3.599 5.366 9.682 1.00 98.19 75 THR A C 1
ATOM 611 O O . THR A 1 75 ? -4.059 5.490 10.821 1.00 98.19 75 THR A O 1
ATOM 614 N N . ASP A 1 76 ? -4.319 4.837 8.692 1.00 97.88 76 ASP A N 1
ATOM 615 C CA . ASP A 1 76 ? -5.684 4.343 8.874 1.00 97.88 76 ASP A CA 1
ATOM 616 C C . ASP A 1 76 ? -5.736 3.128 9.810 1.00 97.88 76 ASP A C 1
ATOM 618 O O . ASP A 1 76 ? -6.610 3.058 10.680 1.00 97.88 76 ASP A O 1
ATOM 622 N N . ALA A 1 77 ? -4.781 2.202 9.691 1.00 98.25 77 ALA A N 1
ATOM 623 C CA . ALA A 1 77 ? -4.656 1.046 10.573 1.00 98.25 77 ALA A CA 1
ATOM 624 C C . ALA A 1 77 ? -4.424 1.469 12.032 1.00 98.25 77 ALA A C 1
ATOM 626 O O . ALA A 1 77 ? -5.128 0.987 12.920 1.00 98.25 77 ALA A O 1
ATOM 627 N N . GLU A 1 78 ? -3.525 2.426 12.278 1.00 98.12 78 GLU A N 1
ATOM 628 C CA . GLU A 1 78 ? -3.276 2.989 13.613 1.00 98.12 78 GLU A CA 1
ATOM 629 C C . GLU A 1 78 ? -4.538 3.663 14.190 1.00 98.12 78 GLU A C 1
ATOM 631 O O . GLU A 1 78 ? -4.896 3.458 15.355 1.00 98.12 78 GLU A O 1
ATOM 636 N N . SER A 1 79 ? -5.285 4.414 13.371 1.00 97.81 79 SER A N 1
ATOM 637 C CA . SER A 1 79 ? -6.572 5.006 13.771 1.00 97.81 79 SER A CA 1
ATOM 638 C C . SER A 1 79 ? -7.618 3.941 14.123 1.00 97.81 79 SER A C 1
ATOM 640 O O . SER A 1 79 ? -8.344 4.061 15.119 1.00 97.81 79 SER A O 1
ATOM 642 N N . CYS A 1 80 ? -7.702 2.876 13.325 1.00 97.31 80 CYS A N 1
ATOM 643 C CA . CYS A 1 80 ? -8.575 1.735 13.579 1.00 97.31 80 CYS A CA 1
ATOM 644 C C . CYS A 1 80 ? -8.202 1.014 14.875 1.00 97.31 80 CYS A C 1
ATOM 646 O O . CYS A 1 80 ? -9.091 0.730 15.679 1.00 97.31 80 CYS A O 1
ATOM 648 N N . GLU A 1 81 ? -6.917 0.788 15.131 1.00 97.94 81 GLU A N 1
ATOM 649 C CA . GLU A 1 81 ? -6.437 0.168 16.364 1.00 97.94 81 GLU A CA 1
ATOM 650 C C . GLU A 1 81 ? -6.826 1.001 17.595 1.00 97.94 81 GLU A C 1
ATOM 652 O O . GLU A 1 81 ? -7.395 0.476 18.556 1.00 97.94 81 GLU A O 1
ATOM 657 N N . GLN A 1 82 ? -6.657 2.326 17.541 1.00 97.75 82 GLN A N 1
ATOM 658 C CA . GLN A 1 82 ? -7.110 3.213 18.614 1.00 97.75 82 GLN A CA 1
ATOM 659 C C . GLN A 1 82 ? -8.625 3.142 18.844 1.00 97.75 82 GLN A C 1
ATOM 661 O O . GLN A 1 82 ? -9.081 3.155 19.992 1.00 97.75 82 GLN A O 1
ATOM 666 N N . LYS A 1 83 ? -9.430 3.062 17.777 1.00 97.56 83 LYS A N 1
ATOM 667 C CA . LYS A 1 83 ? -10.890 2.891 17.887 1.00 97.56 83 LYS A CA 1
ATOM 668 C C . LYS A 1 83 ? -11.244 1.551 18.528 1.00 97.56 83 LYS A C 1
ATOM 670 O O . LYS A 1 83 ? -12.122 1.521 19.391 1.00 97.56 83 LYS A O 1
ATOM 675 N N . VAL A 1 84 ? -10.548 0.472 18.170 1.00 97.69 84 VAL A N 1
ATOM 676 C CA . VAL A 1 84 ? -10.721 -0.852 18.786 1.00 97.69 84 VAL A CA 1
ATOM 677 C C . VAL A 1 84 ? -10.381 -0.803 20.275 1.00 97.69 84 VAL A C 1
ATOM 679 O O . VAL A 1 84 ? -11.175 -1.273 21.087 1.00 97.69 84 VAL A O 1
ATOM 682 N N . LEU A 1 85 ? -9.272 -0.168 20.665 1.00 97.94 85 LEU A N 1
ATOM 683 C CA . LEU A 1 85 ? -8.898 -0.005 22.075 1.00 97.94 85 LEU A CA 1
ATOM 684 C C . LEU A 1 85 ? -9.941 0.797 22.865 1.00 97.94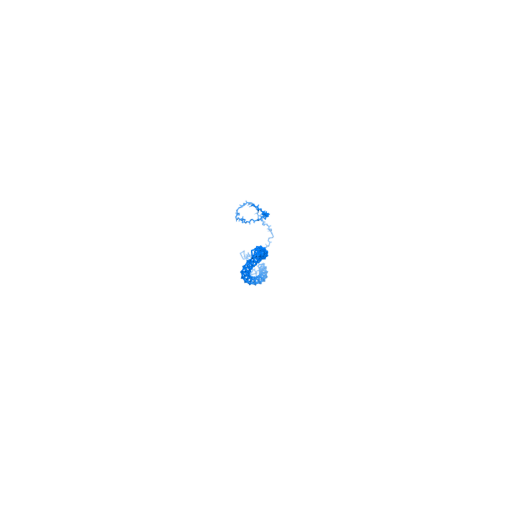 85 LEU A C 1
ATOM 686 O O . LEU A 1 85 ? -10.295 0.411 23.980 1.00 97.94 85 LEU A O 1
ATOM 690 N N . LYS A 1 86 ? -10.473 1.886 22.294 1.00 97.75 86 LYS A N 1
ATOM 691 C CA . LYS A 1 86 ? -11.564 2.662 22.910 1.00 97.75 86 LYS A CA 1
ATOM 692 C C . LYS A 1 86 ? -12.815 1.804 23.097 1.00 97.75 86 LYS A C 1
ATOM 694 O O . LYS A 1 86 ? -13.349 1.738 24.200 1.00 97.75 86 LYS A O 1
ATOM 699 N N . LYS A 1 87 ? -13.235 1.085 22.054 1.00 97.69 87 LYS A N 1
ATOM 700 C CA . LYS A 1 87 ? -14.409 0.204 22.108 1.00 97.69 87 LYS A CA 1
ATOM 701 C C . LYS A 1 87 ? -14.228 -0.947 23.090 1.00 97.69 87 LYS A C 1
ATOM 703 O O . LYS A 1 87 ? -15.168 -1.278 23.803 1.00 97.69 87 LYS A O 1
ATOM 708 N N . LYS A 1 88 ? -13.025 -1.510 23.201 1.00 98.06 88 LYS A N 1
ATOM 709 C CA . LYS A 1 88 ? -12.713 -2.536 24.201 1.00 98.06 88 LYS A CA 1
ATOM 710 C C . LYS A 1 88 ? -12.920 -2.014 25.625 1.00 98.06 88 LYS A C 1
ATOM 712 O O . LYS A 1 88 ? -13.592 -2.674 26.411 1.00 98.06 88 LYS A O 1
ATOM 717 N N . LYS A 1 89 ? -12.438 -0.803 25.928 1.00 97.44 89 LYS A N 1
ATOM 718 C CA . LYS A 1 89 ? -12.666 -0.154 27.233 1.00 97.44 89 LYS A CA 1
ATOM 719 C C . LYS A 1 89 ? -14.152 0.096 27.506 1.00 97.44 89 LYS A C 1
ATOM 721 O O . LYS A 1 89 ? -14.615 -0.140 28.616 1.00 97.44 89 LYS A O 1
ATOM 726 N N . GLU A 1 90 ? -14.910 0.539 26.501 1.00 97.38 90 GLU A N 1
ATOM 727 C CA . GLU A 1 90 ? -16.367 0.713 26.620 1.00 97.38 90 GLU A CA 1
ATOM 728 C C . GLU A 1 90 ? -17.081 -0.615 26.922 1.00 97.38 90 GLU A C 1
ATOM 730 O O . GLU A 1 90 ? -17.969 -0.661 27.774 1.00 97.38 90 GLU A O 1
ATOM 735 N N . VAL A 1 91 ? -16.673 -1.707 26.269 1.00 97.81 91 VAL A N 1
ATOM 736 C CA . VAL A 1 91 ? -17.216 -3.052 26.517 1.00 97.81 91 VAL A CA 1
ATOM 737 C C . VAL A 1 91 ? -16.889 -3.524 27.933 1.00 97.81 91 VAL A C 1
ATOM 739 O O . VAL A 1 91 ? -17.784 -4.000 28.630 1.00 97.81 91 VAL A O 1
ATOM 742 N N . GLU A 1 92 ? -15.647 -3.359 28.389 1.00 97.62 92 GLU A N 1
ATOM 743 C CA . GLU A 1 92 ? -15.234 -3.712 29.754 1.00 97.62 92 GLU A CA 1
ATOM 744 C C . GLU A 1 92 ? -16.025 -2.915 30.806 1.00 97.62 92 GLU A C 1
ATOM 746 O O . GLU A 1 92 ? -16.529 -3.492 31.774 1.00 97.62 92 GLU A O 1
ATOM 751 N N . ALA A 1 93 ? -16.226 -1.611 30.584 1.00 97.38 93 ALA A N 1
ATOM 752 C CA . ALA A 1 93 ? -17.044 -0.763 31.449 1.00 97.38 93 ALA A CA 1
ATOM 753 C C . ALA A 1 93 ? -18.518 -1.204 31.470 1.00 97.38 93 ALA A C 1
ATOM 755 O O . ALA A 1 93 ? -19.117 -1.326 32.541 1.00 97.38 93 ALA A O 1
ATOM 756 N N . CYS A 1 94 ? -19.096 -1.505 30.302 1.00 97.31 94 CYS A N 1
ATOM 757 C CA . CYS A 1 94 ? -20.464 -2.008 30.189 1.00 97.31 94 CYS A CA 1
ATOM 758 C C . CYS A 1 94 ? -20.627 -3.346 30.925 1.00 97.31 94 CYS A C 1
ATOM 760 O O . CYS A 1 94 ? -21.572 -3.533 31.690 1.00 97.31 94 CYS A O 1
ATOM 762 N N . GLN A 1 95 ? -19.665 -4.256 30.777 1.00 97.69 95 GLN A N 1
ATOM 763 C CA . GLN A 1 95 ? -19.674 -5.541 31.466 1.00 97.69 95 GLN A CA 1
ATOM 764 C C . GLN A 1 95 ? -19.566 -5.379 32.991 1.00 97.69 95 GLN A C 1
ATOM 766 O O . GLN A 1 95 ? -20.227 -6.107 33.737 1.00 97.69 95 GLN A O 1
ATOM 771 N N . GLY A 1 96 ? -18.777 -4.411 33.466 1.00 97.25 96 GLY A N 1
ATOM 772 C CA . GLY A 1 96 ? -18.722 -4.027 34.878 1.00 97.25 96 GLY A CA 1
ATOM 773 C C . GLY A 1 96 ? -20.069 -3.516 35.397 1.00 97.25 96 GLY A C 1
ATOM 774 O O . GLY A 1 96 ? -20.546 -3.980 36.435 1.00 97.25 96 GLY A O 1
ATOM 775 N N . ALA A 1 97 ? -20.730 -2.635 34.642 1.00 96.81 97 ALA A N 1
ATOM 776 C CA . ALA A 1 97 ? -22.059 -2.127 34.979 1.00 96.81 97 ALA A CA 1
ATOM 777 C C . ALA A 1 97 ? -23.108 -3.250 35.033 1.00 96.81 97 ALA A C 1
ATOM 779 O O . ALA A 1 97 ? -23.866 -3.329 35.998 1.00 96.81 97 ALA A O 1
ATOM 780 N N . VAL A 1 98 ? -23.104 -4.174 34.066 1.00 97.19 98 VAL A N 1
ATOM 781 C CA . VAL A 1 98 ? -23.994 -5.349 34.057 1.00 97.19 98 VAL A CA 1
ATOM 782 C C . VAL A 1 98 ? -23.801 -6.203 35.311 1.00 97.19 98 VAL A C 1
ATOM 784 O O . VAL A 1 98 ? -24.784 -6.605 35.933 1.00 97.19 98 VAL A O 1
ATOM 787 N N . LYS A 1 99 ? -22.553 -6.462 35.722 1.00 97.19 99 LYS A N 1
ATOM 788 C CA . LYS A 1 99 ? -22.266 -7.196 36.967 1.00 97.19 99 LYS A CA 1
ATOM 789 C C . LYS A 1 99 ? -22.804 -6.458 38.195 1.00 97.19 99 LYS A C 1
ATOM 791 O O . LYS A 1 99 ? -23.421 -7.088 39.048 1.00 97.19 99 LYS A O 1
ATOM 796 N N . SER A 1 100 ? -22.611 -5.141 38.263 1.00 96.56 100 SER A N 1
ATOM 797 C CA . SER A 1 100 ? -23.113 -4.312 39.364 1.00 96.56 100 SER A CA 1
ATOM 798 C C . SER A 1 100 ? -24.641 -4.355 39.459 1.00 96.56 100 SER A C 1
ATOM 800 O O . SER A 1 100 ? -25.186 -4.667 40.517 1.00 96.56 100 SER A O 1
ATOM 802 N N . VAL A 1 101 ? -25.338 -4.159 38.333 1.00 96.56 101 VAL A N 1
ATOM 803 C CA . VAL A 1 101 ? -26.805 -4.250 38.262 1.00 96.56 101 VAL A CA 1
ATOM 804 C C . VAL A 1 101 ? -27.282 -5.641 38.668 1.00 96.56 101 VAL A C 1
ATOM 806 O O . VAL A 1 101 ? -28.197 -5.754 39.477 1.00 96.56 101 VAL A O 1
ATOM 809 N N . LYS A 1 102 ? -26.638 -6.706 38.178 1.00 97.25 102 LYS A N 1
ATOM 810 C CA . LYS A 1 102 ? -26.992 -8.085 38.540 1.00 97.25 102 LYS A CA 1
ATOM 811 C C . LYS A 1 102 ? -26.869 -8.336 40.046 1.00 97.25 102 LYS A C 1
ATOM 813 O O . LYS A 1 102 ? -27.766 -8.934 40.634 1.00 97.25 102 LYS A O 1
ATOM 818 N N . ASN A 1 103 ? -25.796 -7.854 40.670 1.00 96.62 103 ASN A N 1
ATOM 819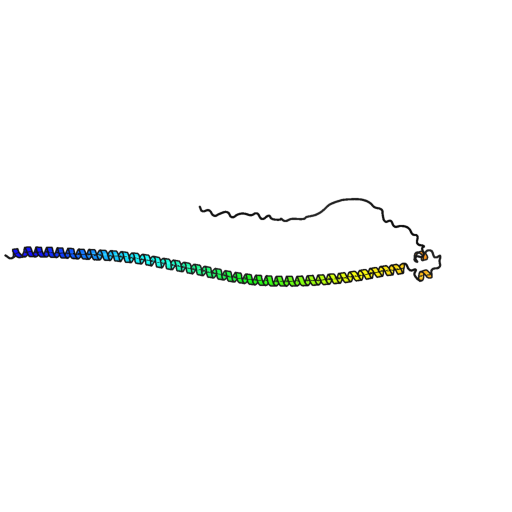 C CA . ASN A 1 103 ? -25.604 -7.968 42.116 1.00 96.62 103 ASN A CA 1
ATOM 820 C C . ASN A 1 103 ? -26.646 -7.145 42.893 1.00 96.62 103 ASN A C 1
ATOM 822 O O . ASN A 1 103 ? -27.177 -7.623 43.893 1.00 96.62 103 ASN A O 1
ATOM 826 N N . GLY A 1 104 ? -26.977 -5.941 42.414 1.00 96.50 104 GLY A N 1
ATOM 827 C CA . GLY A 1 104 ? -28.029 -5.102 42.990 1.00 96.50 104 GLY A CA 1
ATOM 828 C C . GLY A 1 104 ? -29.410 -5.759 42.931 1.00 96.50 104 GLY A C 1
ATOM 829 O O . GLY A 1 104 ? -30.111 -5.793 43.939 1.00 96.50 104 GLY A O 1
ATOM 830 N N . VAL A 1 105 ? -29.772 -6.352 41.788 1.00 96.69 105 VAL A N 1
ATOM 831 C CA . VAL A 1 105 ? -31.025 -7.108 41.618 1.00 96.69 105 VAL A CA 1
ATOM 832 C C . VAL A 1 105 ? -31.074 -8.299 42.572 1.00 96.69 105 VAL A C 1
ATOM 834 O O . VAL A 1 105 ? -32.050 -8.440 43.301 1.00 96.69 105 VAL A O 1
ATOM 837 N N . ALA A 1 106 ? -30.009 -9.103 42.649 1.00 96.62 106 ALA A N 1
ATOM 838 C CA . ALA A 1 106 ? -29.949 -10.231 43.581 1.00 96.62 106 ALA A CA 1
ATOM 839 C C . ALA A 1 106 ? -30.089 -9.783 45.052 1.00 96.62 106 ALA A C 1
ATOM 841 O O . ALA A 1 106 ? -30.772 -10.434 45.844 1.00 96.62 106 ALA A O 1
ATOM 842 N N . GLY A 1 107 ? -29.486 -8.645 45.415 1.00 96.44 107 GLY A N 1
ATOM 843 C CA . GLY A 1 107 ? -29.637 -8.041 46.739 1.00 96.44 107 GLY A CA 1
ATOM 844 C C . GLY A 1 107 ? -31.076 -7.605 47.035 1.00 96.44 107 GLY A C 1
ATOM 845 O O . GLY A 1 107 ? -31.612 -7.934 48.095 1.00 96.44 107 GLY A O 1
ATOM 846 N N . LEU A 1 108 ? -31.723 -6.914 46.091 1.00 95.75 108 LEU A N 1
ATOM 847 C CA . LEU A 1 108 ? -33.120 -6.483 46.210 1.00 95.75 108 LEU A CA 1
ATOM 848 C C . LEU A 1 108 ? -34.089 -7.669 46.274 1.00 95.75 108 LEU A C 1
ATOM 850 O O . LEU A 1 108 ? -34.997 -7.665 47.102 1.00 95.75 108 LEU A O 1
ATOM 854 N N . GLU A 1 109 ? -33.878 -8.714 45.473 1.00 96.50 109 GLU A N 1
ATOM 855 C CA . GLU A 1 109 ? -34.659 -9.954 45.546 1.00 96.50 109 GLU A CA 1
ATOM 856 C C . GLU A 1 109 ? -34.534 -10.620 46.923 1.00 96.50 109 GLU A C 1
ATOM 858 O O . GLU A 1 109 ? -35.527 -11.091 47.484 1.00 96.50 109 GLU A O 1
ATOM 863 N N . GLY A 1 110 ? -33.331 -10.622 47.506 1.00 96.06 110 GLY A N 1
ATOM 864 C CA . GLY A 1 110 ? -33.097 -11.108 48.865 1.00 96.06 110 GLY A CA 1
ATOM 865 C C . GLY A 1 110 ? -33.861 -10.303 49.921 1.00 96.06 110 GLY A C 1
ATOM 866 O O . GLY A 1 110 ? -34.525 -10.885 50.784 1.00 96.06 110 GLY A O 1
ATOM 867 N N . GLN A 1 111 ? -33.825 -8.969 49.833 1.00 96.12 111 GLN A N 1
ATOM 868 C CA . GLN A 1 111 ? -34.586 -8.091 50.729 1.00 96.12 111 GLN A CA 1
ATOM 869 C C . GLN A 1 111 ? -36.096 -8.298 50.585 1.00 96.12 111 GLN A C 1
ATOM 871 O O . GLN A 1 111 ? -36.795 -8.400 51.594 1.00 96.12 111 GLN A O 1
ATOM 876 N N . LEU A 1 112 ? -36.592 -8.431 49.352 1.00 96.62 112 LEU A N 1
ATOM 877 C CA . LEU A 1 112 ? -38.003 -8.678 49.069 1.00 96.62 112 LEU A CA 1
ATOM 878 C C . LEU A 1 112 ? -38.474 -10.000 49.689 1.00 96.62 112 LEU A C 1
ATOM 880 O O . LEU A 1 112 ? -39.513 -10.033 50.347 1.00 96.62 112 LEU A O 1
ATOM 884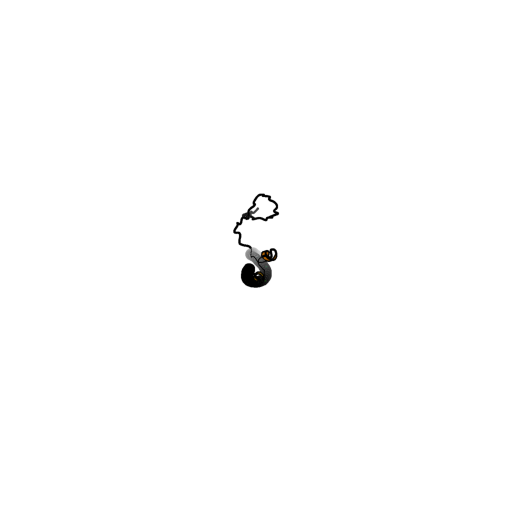 N N . ARG A 1 113 ? -37.687 -11.078 49.559 1.00 96.88 113 ARG A N 1
ATOM 885 C CA . ARG A 1 113 ? -37.982 -12.370 50.208 1.00 96.88 113 ARG A CA 1
ATOM 886 C C . ARG A 1 113 ? -37.998 -12.261 51.734 1.00 96.88 113 ARG A C 1
ATOM 888 O O . ARG A 1 113 ? -38.879 -12.834 52.372 1.00 96.88 113 ARG A O 1
ATOM 895 N N . ASN A 1 114 ? -37.056 -11.523 52.327 1.00 96.56 114 ASN A N 1
ATOM 896 C CA . ASN A 1 114 ? -37.007 -11.319 53.777 1.00 96.56 114 ASN A CA 1
ATOM 897 C C . ASN A 1 114 ? -38.230 -10.544 54.292 1.00 96.56 114 ASN A C 1
ATOM 899 O O . ASN A 1 114 ? -38.873 -10.985 55.245 1.00 96.56 114 ASN A O 1
ATOM 903 N N . LEU A 1 115 ? -38.570 -9.427 53.639 1.00 96.50 115 LEU A N 1
ATOM 904 C CA . LEU A 1 115 ? -39.748 -8.613 53.948 1.00 96.50 115 LEU A CA 1
ATOM 905 C C . LEU A 1 115 ? -41.029 -9.432 53.822 1.00 96.50 115 LEU A C 1
ATOM 907 O O . LEU A 1 115 ? -41.811 -9.468 54.764 1.00 96.50 115 LEU A O 1
ATOM 911 N N . HIS A 1 116 ? -41.195 -10.169 52.723 1.00 95.44 116 HIS A N 1
ATOM 912 C CA . HIS A 1 116 ? -42.339 -11.056 52.534 1.00 95.44 116 HIS A CA 1
ATOM 913 C C . HIS A 1 116 ? -42.462 -12.085 53.670 1.00 95.44 116 HIS A C 1
ATOM 915 O O . HIS A 1 116 ? -43.554 -12.320 54.191 1.00 95.44 116 HIS A O 1
ATOM 921 N N . GLY A 1 117 ? -41.341 -12.673 54.100 1.00 96.06 117 GLY A N 1
ATOM 922 C CA . GLY A 1 117 ? -41.304 -13.583 55.245 1.00 96.06 117 GLY A CA 1
ATOM 923 C C . GLY A 1 117 ? -41.722 -12.916 56.560 1.00 96.06 117 GLY A C 1
ATOM 924 O O . GLY A 1 117 ? -42.490 -13.502 57.320 1.00 96.06 117 GLY A O 1
ATOM 925 N N . LYS A 1 118 ? -41.268 -11.685 56.826 1.00 95.44 118 LYS A N 1
ATOM 926 C CA . LYS A 1 118 ? -41.669 -10.907 58.013 1.00 95.44 118 LYS A CA 1
ATOM 927 C C . LYS A 1 118 ? -43.151 -10.548 57.986 1.00 95.44 118 LYS A C 1
ATOM 929 O O . LYS A 1 118 ? -43.843 -10.816 58.961 1.00 95.44 118 LYS A O 1
ATOM 934 N N . THR A 1 119 ? -43.645 -10.029 56.864 1.00 94.75 119 THR A N 1
ATOM 935 C CA . THR A 1 119 ? -45.061 -9.686 56.682 1.00 94.75 119 THR A CA 1
ATOM 936 C C . THR A 1 119 ? -45.959 -10.909 56.848 1.00 94.75 119 THR A C 1
ATOM 938 O O . THR A 1 119 ? -47.012 -10.809 57.469 1.00 94.75 119 THR A O 1
ATOM 941 N N . SER A 1 120 ? -45.539 -12.077 56.350 1.00 94.38 120 SER A N 1
ATOM 942 C CA . SER A 1 120 ? -46.295 -13.326 56.525 1.00 94.38 120 SER A CA 1
ATOM 943 C C . SER A 1 120 ? -46.388 -13.729 58.000 1.00 94.38 120 SER A C 1
ATOM 945 O O . SER A 1 120 ? -47.484 -13.985 58.491 1.00 94.38 120 SER A O 1
ATOM 947 N N . LYS A 1 121 ? -45.270 -13.679 58.738 1.00 96.19 121 LYS A N 1
ATOM 948 C CA . LYS A 1 121 ? -45.243 -13.967 60.184 1.00 96.19 121 LYS A CA 1
ATOM 949 C C . LYS A 1 121 ? -46.061 -12.972 61.003 1.00 96.19 121 LYS A C 1
ATOM 951 O O . LYS A 1 121 ? -46.797 -13.369 61.901 1.00 96.19 121 LYS A O 1
ATOM 956 N N . GLU A 1 122 ? -45.950 -11.677 60.707 1.00 94.00 122 GLU A N 1
ATOM 957 C CA . GLU A 1 122 ? -46.771 -10.661 61.368 1.00 94.00 122 GLU A CA 1
ATOM 958 C C . GLU A 1 122 ? -48.249 -10.908 61.102 1.00 94.00 122 GLU A C 1
ATOM 960 O O . GLU A 1 122 ? -49.039 -10.895 62.043 1.00 94.00 122 GLU A O 1
ATOM 965 N N . LYS A 1 123 ? -48.630 -11.193 59.853 1.00 95.00 123 LYS A N 1
ATOM 966 C CA . LYS A 1 123 ? -50.013 -11.507 59.490 1.00 95.00 123 LYS A CA 1
ATOM 967 C C . LYS A 1 123 ? -50.541 -12.711 60.270 1.00 95.00 123 LYS A C 1
ATOM 969 O O . LYS A 1 123 ? -51.632 -12.621 60.822 1.00 95.00 123 LYS A O 1
ATOM 974 N N . GLU A 1 124 ? -49.773 -13.794 60.365 1.00 95.19 124 GLU A N 1
ATOM 975 C CA . GLU A 1 124 ? -50.122 -14.956 61.195 1.00 95.19 124 GLU A CA 1
ATOM 976 C C . GLU A 1 124 ? -50.291 -14.564 62.672 1.00 95.19 124 GLU A C 1
ATOM 978 O O . GLU A 1 124 ? -51.282 -14.938 63.297 1.00 95.19 124 GLU A O 1
ATOM 983 N N . SER A 1 125 ? -49.394 -13.732 63.216 1.00 93.94 125 SER A N 1
ATOM 984 C CA . SER A 1 125 ? -49.503 -13.245 64.598 1.00 93.94 125 SER A CA 1
ATOM 985 C C . SER A 1 125 ? -50.738 -12.363 64.834 1.00 93.94 125 SER A C 1
ATOM 987 O O . SER A 1 125 ? -51.373 -12.457 65.884 1.00 93.94 125 SER A O 1
ATOM 989 N N . TRP A 1 126 ? -51.113 -11.526 63.860 1.00 94.12 126 TRP A N 1
ATOM 990 C CA . TRP A 1 126 ? -52.308 -10.685 63.921 1.00 94.12 126 TRP A CA 1
ATOM 991 C C . TRP A 1 126 ? -53.582 -11.516 63.836 1.00 94.12 126 TRP A C 1
ATOM 993 O O . TRP A 1 126 ? -54.512 -11.253 64.592 1.00 94.12 126 TRP A O 1
ATOM 1003 N N . ILE A 1 127 ? -53.615 -12.533 62.970 1.00 94.56 127 ILE A N 1
ATOM 1004 C CA . ILE A 1 127 ? -54.732 -13.481 62.879 1.00 94.56 127 ILE A CA 1
ATOM 1005 C C . ILE A 1 127 ? -54.899 -14.222 64.210 1.00 94.56 127 ILE A C 1
ATOM 1007 O O . ILE A 1 127 ? -56.003 -14.247 64.745 1.00 94.56 127 ILE A O 1
ATOM 1011 N N . ALA A 1 128 ? -53.810 -14.729 64.796 1.00 94.00 128 ALA A N 1
ATOM 1012 C CA . ALA A 1 128 ? -53.853 -15.405 66.092 1.00 94.00 128 ALA A CA 1
ATOM 1013 C C . ALA A 1 128 ? -54.376 -14.492 67.217 1.00 94.00 128 ALA A C 1
ATOM 1015 O O . ALA A 1 128 ? -55.201 -14.921 68.022 1.00 94.00 128 ALA A O 1
ATOM 1016 N N . LYS A 1 129 ? -53.958 -13.216 67.248 1.00 92.88 129 LYS A N 1
ATOM 1017 C CA . LYS A 1 129 ? -54.507 -12.215 68.183 1.00 92.88 129 LYS A CA 1
ATOM 1018 C C . LYS A 1 129 ? -55.990 -11.947 67.939 1.00 92.88 129 LYS A C 1
ATOM 1020 O O . LYS A 1 129 ? -56.754 -11.814 68.884 1.00 92.88 129 LYS A O 1
ATOM 1025 N N . LEU A 1 130 ? -56.414 -11.858 66.681 1.00 91.25 130 LEU A N 1
ATOM 1026 C CA . LEU A 1 130 ? -57.823 -11.671 66.331 1.00 91.25 130 LEU A CA 1
ATOM 1027 C C . LEU A 1 130 ? -58.677 -12.839 66.833 1.00 91.25 130 LEU A C 1
ATOM 1029 O O . LEU A 1 130 ? -59.748 -12.624 67.397 1.00 91.25 130 LEU A O 1
ATOM 1033 N N . GLU A 1 131 ? -58.191 -14.069 66.673 1.00 90.69 131 GLU A N 1
ATOM 1034 C CA . GLU A 1 131 ? -58.855 -15.264 67.191 1.00 90.69 131 GLU A CA 1
ATOM 1035 C C . GLU A 1 131 ? -58.864 -15.312 68.723 1.00 90.69 131 GLU A C 1
ATOM 1037 O O . GLU A 1 131 ? -59.886 -15.683 69.304 1.00 90.69 131 GLU A O 1
ATOM 1042 N N . SER A 1 132 ? -57.778 -14.907 69.393 1.00 89.50 132 SER A N 1
ATOM 1043 C CA . SER A 1 132 ? -57.733 -14.857 70.859 1.00 89.50 132 SER A CA 1
ATOM 1044 C C . SER A 1 132 ? -58.673 -13.794 71.426 1.00 89.50 132 SER A C 1
ATOM 1046 O O . SER A 1 132 ? -59.462 -14.112 72.310 1.00 89.50 132 SER A O 1
ATOM 1048 N N . LEU A 1 133 ? -58.670 -12.574 70.872 1.00 85.19 133 LEU A N 1
ATOM 1049 C CA . LEU A 1 133 ? -59.614 -11.524 71.268 1.00 85.19 133 LEU A CA 1
ATOM 1050 C C . LEU A 1 133 ? -61.058 -11.956 71.013 1.00 85.19 133 LEU A C 1
ATOM 1052 O O . LEU A 1 133 ? -61.932 -11.682 71.824 1.00 85.19 133 LEU A O 1
ATOM 1056 N N . LYS A 1 134 ? -61.328 -12.654 69.903 1.00 86.25 134 LYS A N 1
ATOM 1057 C CA . LYS A 1 134 ? -62.666 -13.185 69.624 1.00 86.25 134 LYS A CA 1
ATOM 1058 C C . LYS A 1 134 ? -63.105 -14.213 70.673 1.00 86.25 134 LYS A C 1
ATOM 1060 O O . LYS A 1 134 ? -64.281 -14.219 71.024 1.00 86.25 134 LYS A O 1
ATOM 1065 N N . LYS A 1 135 ? -62.191 -15.051 71.178 1.00 84.50 135 LYS A N 1
ATOM 1066 C CA . LYS A 1 135 ? -62.469 -15.980 72.286 1.00 84.50 135 LYS A CA 1
ATOM 1067 C C . LYS A 1 135 ? -62.725 -15.243 73.600 1.00 84.50 135 LYS A C 1
ATOM 1069 O O . LYS A 1 135 ? -63.736 -15.529 74.227 1.00 84.50 135 LYS A O 1
ATOM 1074 N N . GLU A 1 136 ? -61.893 -14.266 73.965 1.00 80.62 136 GLU A N 1
ATOM 1075 C CA . GLU A 1 136 ? -62.123 -13.423 75.154 1.00 80.62 136 GLU A CA 1
ATOM 1076 C C . GLU A 1 136 ? -63.459 -12.677 75.085 1.00 80.62 136 GLU A C 1
ATOM 1078 O O . GLU A 1 136 ? -64.140 -12.540 76.093 1.00 80.62 136 GLU A O 1
ATOM 1083 N N . LEU A 1 137 ? -63.873 -12.224 73.897 1.00 72.12 137 LEU A N 1
ATOM 1084 C CA . LEU A 1 137 ? -65.168 -11.564 73.713 1.00 72.12 137 LEU A CA 1
ATOM 1085 C C . LEU A 1 137 ? -66.360 -12.530 73.824 1.00 72.12 137 LEU A C 1
ATOM 1087 O O . LEU A 1 137 ? -67.473 -12.100 74.123 1.00 72.12 137 LEU A O 1
ATOM 1091 N N . GLN A 1 138 ? -66.156 -13.814 73.518 1.00 69.69 138 GLN A N 1
ATOM 1092 C CA . GLN A 1 138 ? -67.172 -14.856 73.683 1.00 69.69 138 GLN A CA 1
ATOM 1093 C C . GLN A 1 138 ? -67.234 -15.385 75.121 1.00 69.69 138 GLN A C 1
ATOM 1095 O O . GLN A 1 138 ? -68.281 -15.894 75.522 1.00 69.69 138 GLN A O 1
ATOM 1100 N N . GLU A 1 139 ? -66.163 -15.240 75.902 1.00 67.44 139 GLU A N 1
ATOM 1101 C CA . GLU A 1 139 ? -66.177 -15.517 77.335 1.00 67.44 139 GLU A CA 1
ATOM 1102 C C . GLU A 1 139 ? -66.945 -14.406 78.081 1.00 67.44 139 GLU A C 1
ATOM 1104 O O . GLU A 1 139 ? -66.664 -13.217 77.906 1.00 67.44 139 GLU A O 1
ATOM 1109 N N . PRO A 1 140 ? -67.947 -14.740 78.914 1.00 62.75 140 PRO A N 1
ATOM 1110 C CA . PRO A 1 140 ? -68.677 -13.736 79.675 1.00 62.75 140 PRO A CA 1
ATOM 1111 C C . PRO A 1 140 ? -67.713 -13.036 80.636 1.00 62.75 140 PRO A C 1
ATOM 1113 O O . PRO A 1 140 ? -67.117 -13.674 81.503 1.00 62.75 140 PRO A O 1
ATOM 1116 N N . SER A 1 141 ? -67.562 -11.715 80.493 1.00 66.19 141 SER A N 1
ATOM 1117 C CA . SER A 1 141 ? -66.646 -10.958 81.352 1.00 66.19 141 SER A CA 1
ATOM 1118 C C . SER A 1 141 ? -66.987 -11.173 82.830 1.00 66.19 141 SER A C 1
ATOM 1120 O O . SER A 1 141 ? -68.158 -11.293 83.196 1.00 66.19 141 SER A O 1
ATOM 1122 N N . ALA A 1 142 ? -65.986 -11.160 83.713 1.00 65.69 142 ALA A N 1
ATOM 1123 C CA . ALA A 1 142 ? -66.216 -11.264 85.157 1.00 65.69 142 ALA A CA 1
ATOM 1124 C C . ALA A 1 142 ? -67.198 -10.190 85.676 1.00 65.69 142 ALA A C 1
ATOM 1126 O O . ALA A 1 142 ? -67.909 -10.416 86.649 1.00 65.69 142 ALA A O 1
ATOM 1127 N N . VAL A 1 143 ? -67.314 -9.051 84.983 1.00 61.94 143 VAL A N 1
ATOM 1128 C CA . VAL A 1 143 ? -68.295 -7.990 85.265 1.00 61.94 143 VAL A CA 1
ATOM 1129 C C . VAL A 1 143 ? -69.730 -8.434 84.936 1.00 61.94 143 VAL A C 1
ATOM 1131 O O . VAL A 1 143 ? -70.670 -8.075 85.644 1.00 61.94 143 VAL A O 1
ATOM 1134 N N . CYS A 1 144 ? -69.911 -9.288 83.928 1.00 61.81 144 CYS A N 1
ATOM 1135 C CA . CYS A 1 144 ? -71.191 -9.909 83.590 1.00 61.81 144 CYS A CA 1
ATOM 1136 C C . CYS A 1 144 ? -71.692 -10.884 84.666 1.00 61.81 144 CYS A C 1
ATOM 1138 O O . CYS A 1 144 ? -72.899 -11.099 84.765 1.00 61.81 144 CYS A O 1
ATOM 1140 N N . ALA A 1 145 ? -70.800 -11.428 85.503 1.00 62.06 145 ALA A N 1
ATOM 1141 C CA . ALA A 1 145 ? -71.168 -12.267 86.644 1.00 62.06 145 ALA A CA 1
ATOM 1142 C C . ALA A 1 145 ? -71.748 -11.464 87.829 1.00 62.06 145 ALA A C 1
ATOM 1144 O O . ALA A 1 145 ? -72.474 -12.025 88.649 1.00 62.06 145 ALA A O 1
ATOM 1145 N N . PHE A 1 146 ? -71.489 -10.151 87.905 1.00 60.06 146 PHE A N 1
ATOM 1146 C CA . PHE A 1 146 ? -72.045 -9.258 88.935 1.00 60.06 146 PHE A CA 1
ATOM 1147 C C . PHE A 1 146 ? -73.391 -8.628 88.544 1.00 60.06 146 PHE A C 1
ATOM 1149 O O . PHE A 1 146 ? -74.046 -7.987 89.371 1.00 60.06 146 PHE A O 1
ATOM 1156 N N . LEU A 1 147 ? -73.842 -8.811 87.300 1.00 58.66 147 LEU A N 1
ATOM 1157 C CA . LEU A 1 147 ? -75.134 -8.307 86.845 1.00 58.66 147 LEU A CA 1
ATOM 1158 C C . LEU A 1 147 ? -76.264 -9.223 87.324 1.00 58.66 147 LEU A C 1
ATOM 1160 O O . LEU A 1 147 ? -76.416 -10.364 86.888 1.00 58.66 147 LEU A O 1
ATOM 1164 N N . LYS A 1 148 ? -77.098 -8.693 88.224 1.00 52.91 148 LYS A N 1
ATOM 1165 C CA . LYS A 1 148 ? -78.324 -9.346 88.701 1.00 52.91 148 LYS A CA 1
ATOM 1166 C C . LYS A 1 148 ? -79.202 -9.735 87.502 1.00 52.91 148 LYS A C 1
ATOM 1168 O O . LYS A 1 148 ? -79.537 -8.877 86.680 1.00 52.91 148 LYS A O 1
ATOM 1173 N N . LYS A 1 149 ? -79.593 -11.015 87.417 1.00 54.81 149 LYS A N 1
ATOM 1174 C CA . LYS A 1 149 ? -80.524 -11.542 86.400 1.00 54.81 149 LYS A CA 1
ATOM 1175 C C . LYS A 1 149 ? -81.799 -10.680 86.384 1.00 54.81 149 LYS A C 1
ATOM 1177 O O . LYS A 1 149 ? -82.588 -10.759 87.318 1.00 54.81 149 LYS A O 1
ATOM 1182 N N . GLY A 1 150 ? -81.966 -9.827 85.366 1.00 53.88 150 GLY A N 1
ATOM 1183 C CA . GLY A 1 150 ? -83.145 -8.956 85.212 1.00 53.88 150 GLY A CA 1
ATOM 1184 C C . GLY A 1 150 ? -82.886 -7.527 84.708 1.00 53.88 150 GLY A C 1
ATOM 1185 O O . GLY A 1 150 ? -83.825 -6.862 84.281 1.00 53.88 150 GLY A O 1
ATOM 1186 N N . ALA A 1 151 ? -81.640 -7.036 84.687 1.00 57.69 151 ALA A N 1
ATOM 1187 C CA . ALA A 1 151 ? -81.330 -5.734 84.083 1.00 57.69 151 ALA A CA 1
ATOM 1188 C C . ALA A 1 151 ? -81.296 -5.845 82.541 1.00 57.69 151 ALA A C 1
ATOM 1190 O O . ALA A 1 151 ? -80.288 -6.242 81.947 1.00 57.69 151 ALA A O 1
ATOM 1191 N N . HIS A 1 152 ? -82.418 -5.521 81.890 1.00 55.47 152 HIS A N 1
ATOM 1192 C CA . HIS A 1 152 ? -82.639 -5.700 80.445 1.00 55.47 152 HIS A CA 1
ATOM 1193 C C . HIS A 1 152 ? -81.638 -4.971 79.531 1.00 55.47 152 HIS A C 1
ATOM 1195 O O . HIS A 1 152 ? -81.387 -5.425 78.415 1.00 55.47 152 HIS A O 1
ATOM 1201 N N . SER A 1 153 ? -81.054 -3.861 79.980 1.00 56.94 153 SER A N 1
ATOM 1202 C CA . SER A 1 153 ? -80.084 -3.068 79.213 1.00 56.94 153 SER A CA 1
ATOM 1203 C C . SER A 1 153 ? -78.653 -3.603 79.330 1.00 56.94 153 SER A C 1
ATOM 1205 O O . SER A 1 153 ? -77.927 -3.617 78.341 1.00 56.94 153 SER A O 1
ATOM 1207 N N . ALA A 1 154 ? -78.265 -4.120 80.497 1.00 55.09 154 ALA A N 1
ATOM 1208 C CA . ALA A 1 154 ? -76.924 -4.658 80.734 1.00 55.09 154 ALA A CA 1
ATOM 1209 C C . ALA A 1 154 ? -76.765 -6.117 80.259 1.00 55.09 154 ALA A C 1
ATOM 1211 O O . ALA A 1 154 ? -75.679 -6.533 79.865 1.00 55.09 154 ALA A O 1
ATOM 1212 N N . SER A 1 155 ? -77.860 -6.885 80.205 1.00 57.31 155 SER A N 1
ATOM 1213 C CA . SER A 1 155 ? -77.841 -8.275 79.716 1.00 57.31 155 SER A CA 1
ATOM 1214 C C . SER A 1 155 ? -77.546 -8.389 78.213 1.00 57.31 155 SER A C 1
ATOM 1216 O O . SER A 1 155 ? -76.984 -9.392 77.781 1.00 57.31 155 SER A O 1
ATOM 1218 N N . LYS A 1 156 ? -77.856 -7.351 77.421 1.00 61.25 156 LYS A N 1
ATOM 1219 C CA . LYS A 1 156 ? -77.547 -7.293 75.979 1.00 61.25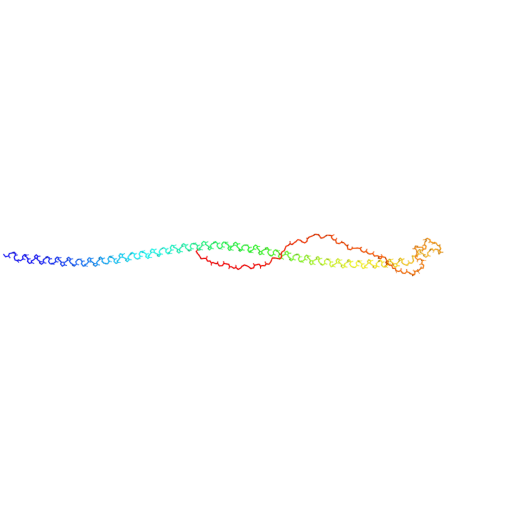 156 LYS A CA 1
ATOM 1220 C C . LYS A 1 156 ? -76.056 -7.100 75.673 1.00 61.25 156 LYS A C 1
ATOM 1222 O O . LYS A 1 156 ? -75.625 -7.424 74.576 1.00 61.25 156 LYS A O 1
ATOM 1227 N N . LEU A 1 157 ? -75.279 -6.580 76.626 1.00 60.06 157 LEU A N 1
ATOM 1228 C CA . LEU A 1 157 ? -73.842 -6.312 76.471 1.00 60.06 157 LEU A CA 1
ATOM 1229 C C . LEU A 1 157 ? -72.962 -7.503 76.886 1.00 60.06 157 LEU A C 1
ATOM 1231 O O . LEU A 1 157 ? -71.775 -7.522 76.592 1.00 60.06 157 LEU A O 1
ATOM 1235 N N . CYS A 1 158 ? -73.551 -8.492 77.560 1.00 61.78 158 CYS A N 1
ATOM 1236 C CA . CYS A 1 158 ? -72.848 -9.571 78.254 1.00 61.78 158 CYS A CA 1
ATOM 1237 C C . CYS A 1 158 ? -73.105 -10.966 77.669 1.00 61.78 158 CYS A C 1
ATOM 1239 O O . CYS A 1 158 ? -72.874 -11.966 78.340 1.00 61.78 158 CYS A O 1
ATOM 1241 N N . ASN A 1 159 ? -73.617 -11.028 76.439 1.00 53.00 159 ASN A N 1
ATOM 1242 C CA . ASN A 1 159 ? -73.841 -12.256 75.672 1.00 53.00 159 ASN A CA 1
ATOM 1243 C C . ASN A 1 159 ? -74.603 -13.384 76.409 1.00 53.00 159 ASN A C 1
ATOM 1245 O O . ASN A 1 159 ? -74.481 -14.552 76.065 1.00 53.00 159 ASN A O 1
ATOM 1249 N N . ASN A 1 160 ? -75.459 -13.043 77.380 1.00 45.75 160 ASN A N 1
ATOM 1250 C CA . ASN A 1 160 ? -76.373 -13.983 78.046 1.00 45.75 160 ASN A CA 1
ATOM 1251 C C . ASN A 1 160 ? -77.699 -14.126 77.281 1.00 45.75 160 ASN A C 1
ATOM 1253 O O . ASN A 1 160 ? -78.770 -14.231 77.884 1.00 45.75 160 ASN A O 1
ATOM 1257 N N . GLN A 1 161 ? -77.650 -14.072 75.952 1.00 40.12 161 GLN A N 1
ATOM 1258 C CA . GLN A 1 161 ? -78.814 -14.346 75.123 1.00 40.12 161 GLN A CA 1
ATOM 1259 C C . GLN A 1 161 ? -78.700 -15.791 74.621 1.00 40.12 161 GLN A C 1
ATOM 1261 O O . GLN A 1 161 ? -77.660 -16.143 74.067 1.00 40.12 161 GLN A O 1
ATOM 1266 N N . PRO A 1 162 ? -79.714 -16.646 74.841 1.00 36.66 162 PRO A N 1
ATOM 1267 C CA . PRO A 1 162 ? -79.673 -18.024 74.374 1.00 36.66 162 PRO A CA 1
ATOM 1268 C C . PRO A 1 162 ? -79.485 -18.044 72.857 1.00 36.66 162 PRO A C 1
ATOM 1270 O O . PRO A 1 162 ? -80.168 -17.311 72.136 1.00 36.66 162 PRO A O 1
ATOM 1273 N N . GLU A 1 163 ? -78.549 -18.876 72.394 1.00 31.56 163 GLU A N 1
ATOM 1274 C CA . GLU A 1 163 ? -78.345 -19.164 70.980 1.00 31.56 163 GLU A CA 1
ATOM 1275 C C . GLU A 1 163 ? -79.677 -19.579 70.345 1.00 31.56 163 GLU A C 1
ATOM 1277 O O . GLU A 1 163 ? -80.187 -20.678 70.566 1.00 31.56 163 GLU A O 1
ATOM 1282 N N . ALA A 1 164 ? -80.230 -18.700 69.515 1.00 26.80 164 ALA A N 1
ATOM 1283 C CA . ALA A 1 164 ? -81.140 -19.112 68.468 1.00 26.80 164 ALA A CA 1
ATOM 1284 C C . ALA A 1 164 ? -80.281 -19.531 67.270 1.00 26.80 164 ALA A C 1
ATOM 1286 O O . ALA A 1 164 ? -79.696 -18.696 66.580 1.00 26.80 164 ALA A O 1
ATOM 1287 N N . LYS A 1 165 ? -80.195 -20.844 67.040 1.00 31.48 165 LYS A N 1
ATOM 1288 C CA . LYS A 1 165 ? -79.833 -21.401 65.733 1.00 31.48 165 LYS A CA 1
ATOM 1289 C C . LYS A 1 165 ? -80.780 -20.825 64.675 1.00 31.48 165 LYS A C 1
ATOM 1291 O O . LYS A 1 165 ? -81.992 -20.887 64.863 1.00 31.48 165 LYS A O 1
ATOM 1296 N N . GLY A 1 166 ? -80.239 -20.334 63.561 1.00 26.16 166 GLY A N 1
ATOM 1297 C CA . GLY A 1 166 ? -81.049 -19.928 62.410 1.00 26.16 166 GLY A CA 1
ATOM 1298 C C . GLY A 1 166 ? -80.267 -19.209 61.312 1.00 26.16 166 GLY A C 1
ATOM 1299 O O . GLY A 1 166 ? -80.184 -17.991 61.323 1.00 26.16 166 GLY A O 1
ATOM 1300 N N . GLU A 1 167 ? -79.714 -20.007 60.397 1.00 23.83 167 GLU A N 1
ATOM 1301 C CA . GLU A 1 167 ? -79.529 -19.756 58.956 1.00 23.83 167 GLU A CA 1
ATOM 1302 C C . GLU A 1 167 ? -78.841 -18.477 58.434 1.00 23.83 167 GLU A C 1
ATOM 1304 O O . GLU A 1 167 ? -79.370 -17.371 58.418 1.00 23.83 167 GLU A O 1
ATOM 1309 N N . VAL A 1 168 ? -77.691 -18.715 57.793 1.00 37.91 168 VAL A N 1
ATOM 1310 C CA . VAL A 1 168 ? -77.266 -18.011 56.571 1.00 37.91 168 VAL A CA 1
ATOM 1311 C C . VAL A 1 168 ? -78.353 -18.235 55.505 1.00 37.91 168 VAL A C 1
ATOM 1313 O O . VAL A 1 168 ? -78.737 -19.382 55.288 1.00 37.91 168 VAL A O 1
ATOM 1316 N N . PRO A 1 169 ? -78.836 -17.186 54.815 1.00 28.45 169 PRO A N 1
ATOM 1317 C CA . PRO A 1 169 ? -78.339 -16.968 53.460 1.00 28.45 169 PRO A CA 1
ATOM 1318 C C . PRO A 1 169 ? -78.111 -15.493 53.127 1.00 28.45 169 PRO A C 1
ATOM 1320 O O . PRO A 1 169 ? -79.013 -14.659 53.117 1.00 28.45 169 PRO A O 1
ATOM 1323 N N . SER A 1 170 ? -76.883 -15.205 52.706 1.00 33.81 170 SER A N 1
ATOM 1324 C CA . SER A 1 170 ? -76.662 -14.172 51.704 1.00 33.81 170 SER A CA 1
ATOM 1325 C C . SER A 1 170 ? -77.233 -14.686 50.385 1.00 33.81 170 SER A C 1
ATOM 1327 O O . SER A 1 170 ? -76.657 -15.616 49.828 1.00 33.81 170 SER A O 1
ATOM 1329 N N . THR A 1 171 ? -78.356 -14.143 49.898 1.00 30.27 171 THR A N 1
ATOM 1330 C CA . THR A 1 171 ? -78.593 -13.936 48.450 1.00 30.27 171 THR A CA 1
ATOM 1331 C C . THR A 1 171 ? -79.874 -13.139 48.156 1.00 30.27 171 THR A C 1
ATOM 1333 O O . THR A 1 171 ? -80.988 -13.642 48.243 1.00 30.27 171 THR A O 1
ATOM 1336 N N . LYS A 1 172 ? -79.699 -11.907 47.667 1.00 26.19 172 LYS A N 1
ATOM 1337 C CA . LYS A 1 172 ? -80.497 -11.356 46.561 1.00 26.19 172 LYS A CA 1
ATOM 1338 C C . LYS A 1 172 ? -79.526 -10.866 45.482 1.00 26.19 172 LYS A C 1
ATOM 1340 O O . LYS A 1 172 ? -79.021 -9.752 45.524 1.00 26.19 172 LYS A O 1
ATOM 1345 N N . GLN A 1 173 ? -79.238 -11.769 44.548 1.00 36.78 173 GLN A N 1
ATOM 1346 C CA . GLN A 1 173 ? -79.017 -11.481 43.121 1.00 36.78 173 GLN A CA 1
ATOM 1347 C C . GLN A 1 173 ? -80.266 -10.763 42.532 1.00 36.78 173 GLN A C 1
ATOM 1349 O O . GLN A 1 173 ? -81.294 -10.788 43.214 1.00 36.78 173 GLN A O 1
ATOM 1354 N N . PRO A 1 174 ? -80.299 -10.235 41.280 1.00 41.22 174 PRO A N 1
ATOM 1355 C CA . PRO A 1 174 ? -79.307 -10.301 40.189 1.00 41.22 174 PRO A CA 1
ATOM 1356 C C . PRO A 1 174 ? -79.171 -9.001 39.335 1.00 41.22 174 PRO A C 1
ATOM 1358 O O . PRO A 1 174 ? -79.962 -8.071 39.450 1.00 41.22 174 PRO A O 1
ATOM 1361 N N . LYS A 1 175 ? -78.280 -9.079 38.329 1.00 24.25 175 LYS A N 1
ATOM 1362 C CA . LYS A 1 175 ? -78.556 -8.834 36.887 1.00 24.25 175 LYS A CA 1
ATOM 1363 C C . LYS A 1 175 ? -77.867 -7.627 36.229 1.00 24.25 175 LYS A C 1
ATOM 1365 O O . LYS A 1 175 ? -78.140 -6.496 36.595 1.00 24.25 175 LYS A O 1
ATOM 1370 N N . ALA A 1 176 ? -77.141 -7.973 35.153 1.00 27.12 176 ALA A N 1
ATOM 1371 C CA . ALA A 1 176 ? -76.832 -7.178 33.956 1.00 27.12 176 ALA A CA 1
ATOM 1372 C C . ALA A 1 176 ? -75.930 -5.943 34.189 1.00 27.12 176 ALA A C 1
ATOM 1374 O O . ALA A 1 176 ? -75.978 -5.311 35.227 1.00 27.12 176 ALA A O 1
ATOM 1375 N N . GLU A 1 177 ? -75.009 -5.567 33.310 1.00 26.86 177 GLU A N 1
ATOM 1376 C CA . GLU A 1 177 ? -75.052 -5.628 31.856 1.00 26.86 177 GLU A CA 1
ATOM 1377 C C . GLU A 1 177 ? -73.625 -5.453 31.310 1.00 26.86 177 GLU A C 1
ATOM 1379 O O . GLU A 1 177 ? -72.797 -4.751 31.894 1.00 26.86 177 GLU A O 1
ATOM 1384 N N . ASP A 1 178 ? -73.362 -6.093 30.175 1.00 30.33 178 ASP A N 1
ATOM 1385 C CA . ASP A 1 178 ? -72.365 -5.653 29.206 1.00 30.33 178 ASP A CA 1
ATOM 1386 C C . ASP A 1 178 ? -72.453 -4.136 28.988 1.00 30.33 178 ASP A C 1
ATOM 1388 O O . ASP A 1 178 ? -73.531 -3.614 28.713 1.00 30.33 178 ASP A O 1
ATOM 1392 N N . SER A 1 179 ? -71.316 -3.442 29.011 1.00 29.08 179 SER A N 1
ATOM 1393 C CA . SER A 1 179 ? -71.064 -2.307 28.117 1.00 29.08 179 SER A CA 1
ATOM 1394 C C . SER A 1 179 ? -69.573 -1.997 28.063 1.00 29.08 179 SER A C 1
ATOM 1396 O O . SER A 1 179 ? -68.977 -1.356 28.924 1.00 29.08 179 SER A O 1
ATOM 1398 N N . LEU A 1 180 ? -68.997 -2.534 26.994 1.00 30.41 180 LEU A N 1
ATOM 1399 C CA . LEU A 1 180 ? -67.825 -2.085 26.260 1.00 30.41 180 LEU A CA 1
ATOM 1400 C C . LEU A 1 180 ? -67.509 -0.577 26.311 1.00 30.41 180 LEU A C 1
ATOM 1402 O O . LEU A 1 180 ? -68.394 0.272 26.333 1.00 30.41 180 LEU A O 1
ATOM 1406 N N . ALA A 1 181 ? -66.216 -0.337 26.042 1.00 29.03 181 ALA A N 1
ATOM 1407 C CA . ALA A 1 181 ? -65.576 0.860 25.478 1.00 29.03 181 ALA A CA 1
ATOM 1408 C C . ALA A 1 181 ? -64.908 1.781 26.531 1.00 29.03 181 ALA A C 1
ATOM 1410 O O . ALA A 1 181 ? -65.534 2.212 27.481 1.00 29.03 181 ALA A O 1
ATOM 1411 N N . GLN A 1 182 ? -63.623 2.144 26.450 1.00 29.42 182 GLN A N 1
ATOM 1412 C CA . GLN A 1 182 ? -62.766 2.325 25.279 1.00 29.42 182 GLN A CA 1
ATOM 1413 C C . GLN A 1 182 ? -61.287 2.019 25.578 1.00 29.42 182 GLN A C 1
ATOM 1415 O O . GLN A 1 182 ? -60.712 2.451 26.573 1.00 29.42 182 GLN A O 1
ATOM 1420 N N . LYS A 1 183 ? -60.661 1.328 24.622 1.00 34.66 183 LYS A N 1
ATOM 1421 C CA . LYS A 1 183 ? -59.217 1.321 24.352 1.00 34.66 183 LYS A CA 1
ATOM 1422 C C . LYS A 1 183 ? -58.833 2.690 23.764 1.00 34.66 183 LYS A C 1
ATOM 1424 O O . LYS A 1 183 ? -59.571 3.198 22.922 1.00 34.66 183 LYS A O 1
ATOM 1429 N N . PRO A 1 184 ? -57.649 3.225 24.076 1.00 31.05 184 PRO A N 1
ATOM 1430 C CA . PRO A 1 184 ? -56.709 3.515 22.988 1.00 31.05 184 PRO A CA 1
ATOM 1431 C C . PRO A 1 184 ? -55.274 3.180 23.427 1.00 31.05 184 PRO A C 1
ATOM 1433 O O . PRO A 1 184 ? -54.925 3.301 24.588 1.00 31.05 184 PRO A O 1
ATOM 1436 N N . LYS A 1 185 ? -54.328 2.765 22.597 1.00 27.06 185 LYS A N 1
ATOM 1437 C CA . LYS A 1 185 ? -54.246 2.471 21.171 1.00 27.06 185 LYS A CA 1
ATOM 1438 C C . LYS A 1 185 ? -52.915 1.722 21.085 1.00 27.06 185 LYS A C 1
ATOM 1440 O O . LYS A 1 185 ? -51.896 2.240 21.529 1.00 27.06 185 LYS A O 1
ATOM 1445 N N . ALA A 1 186 ? -52.925 0.487 20.598 1.00 31.69 186 ALA A N 1
ATOM 1446 C CA . ALA A 1 186 ? -51.685 -0.147 20.183 1.00 31.69 186 ALA A CA 1
ATOM 1447 C C . ALA A 1 186 ? -51.318 0.487 18.839 1.00 31.69 186 ALA A C 1
ATOM 1449 O O . ALA A 1 186 ? -52.008 0.256 17.845 1.00 31.69 186 ALA A O 1
ATOM 1450 N N . GLU A 1 187 ? -50.289 1.330 18.837 1.00 28.52 187 GLU A N 1
ATOM 1451 C CA . GLU A 1 187 ? -49.646 1.811 17.622 1.00 28.52 187 GLU A CA 1
ATOM 1452 C C . GLU A 1 187 ? -48.387 0.970 17.362 1.00 28.52 187 GLU A C 1
ATOM 1454 O O . GLU A 1 187 ? -47.545 0.754 18.227 1.00 28.52 187 GLU A O 1
ATOM 1459 N N . ASN A 1 188 ? -48.378 0.424 16.151 1.00 34.16 188 ASN A N 1
ATOM 1460 C CA . ASN A 1 188 ? -47.380 -0.379 15.441 1.00 34.16 188 ASN A CA 1
ATOM 1461 C C . ASN A 1 188 ? -45.947 0.223 15.539 1.00 34.16 188 ASN A C 1
ATOM 1463 O O . ASN A 1 188 ? -45.838 1.432 15.730 1.00 34.16 188 ASN A O 1
ATOM 1467 N N . PRO A 1 189 ? -44.846 -0.520 15.265 1.00 34.84 189 PRO A N 1
ATOM 1468 C CA . PRO A 1 189 ? -44.572 -0.877 13.870 1.00 34.84 189 PRO A CA 1
ATOM 1469 C C . PRO A 1 189 ? -43.854 -2.221 13.610 1.00 34.84 189 PRO A C 1
ATOM 1471 O O . PRO A 1 189 ? -42.763 -2.497 14.092 1.00 34.84 189 PRO A O 1
ATOM 1474 N N . LYS A 1 190 ? -44.424 -2.940 12.635 1.00 29.95 190 LYS A N 1
ATOM 1475 C CA . LYS A 1 190 ? -43.763 -3.555 11.464 1.00 29.95 190 LYS A CA 1
ATOM 1476 C C . LYS A 1 190 ? -42.691 -4.625 11.715 1.00 29.95 190 LYS A C 1
ATOM 1478 O O . LYS A 1 190 ? -41.494 -4.359 11.733 1.00 29.95 190 LYS A O 1
ATOM 1483 N N . ALA A 1 191 ? -43.135 -5.872 11.572 1.00 31.98 191 ALA A N 1
ATOM 1484 C CA . ALA A 1 191 ? -42.347 -6.907 10.913 1.00 31.98 191 ALA A CA 1
ATOM 1485 C C . ALA A 1 191 ? -42.061 -6.499 9.449 1.00 31.98 191 ALA A C 1
ATOM 1487 O O . ALA A 1 191 ? -42.961 -6.477 8.604 1.00 31.98 191 ALA A O 1
ATOM 1488 N N . GLN A 1 192 ? -40.807 -6.161 9.141 1.00 31.44 192 GLN A N 1
ATOM 1489 C CA . GLN A 1 192 ? -40.311 -6.073 7.768 1.00 31.44 192 GLN A CA 1
ATOM 1490 C C . GLN A 1 192 ? -39.844 -7.456 7.302 1.00 31.44 192 GLN A C 1
ATOM 1492 O O . GLN A 1 192 ? -38.892 -8.026 7.827 1.00 31.44 192 GLN A O 1
ATOM 1497 N N . LYS A 1 193 ? -40.520 -7.972 6.271 1.00 32.38 193 LYS A N 1
ATOM 1498 C CA . LYS A 1 193 ? -40.036 -9.054 5.404 1.00 32.38 193 LYS A CA 1
ATOM 1499 C C . LYS A 1 193 ? -38.678 -8.661 4.791 1.00 32.38 193 LYS A C 1
ATOM 1501 O O . LYS A 1 193 ? -38.602 -7.567 4.223 1.00 32.38 193 LYS A O 1
ATOM 1506 N N . PRO A 1 194 ? -37.660 -9.537 4.767 1.00 33.09 194 PRO A N 1
ATOM 1507 C CA . PRO A 1 194 ? -36.499 -9.322 3.921 1.00 33.09 194 PRO A CA 1
ATOM 1508 C C . PRO A 1 194 ? -36.901 -9.600 2.467 1.00 33.09 194 PRO A C 1
ATOM 1510 O O . PRO A 1 194 ? -37.139 -10.740 2.070 1.00 33.09 194 PRO A O 1
ATOM 1513 N N . LYS A 1 195 ? -37.012 -8.542 1.657 1.00 32.03 195 LYS A N 1
ATOM 1514 C CA . LYS A 1 195 ? -37.005 -8.676 0.198 1.00 32.03 195 LYS A CA 1
ATOM 1515 C C . LYS A 1 195 ? -35.559 -8.853 -0.250 1.00 32.03 195 LYS A C 1
ATOM 1517 O O . LYS A 1 195 ? -34.783 -7.903 -0.244 1.00 32.03 195 LYS A O 1
ATOM 1522 N N . ALA A 1 196 ? -35.242 -10.067 -0.682 1.00 36.88 196 ALA A N 1
ATOM 1523 C CA . ALA A 1 196 ? -34.109 -10.346 -1.544 1.00 36.88 196 ALA A CA 1
ATOM 1524 C C . ALA A 1 196 ? -34.166 -9.452 -2.799 1.00 36.88 196 ALA A C 1
ATOM 1526 O O . ALA A 1 196 ? -35.181 -9.408 -3.499 1.00 36.88 196 ALA A O 1
ATOM 1527 N N . LYS A 1 197 ? -33.066 -8.758 -3.102 1.00 32.44 197 LYS A N 1
ATOM 1528 C CA . LYS A 1 197 ? -32.764 -8.264 -4.447 1.00 32.44 197 LYS A CA 1
ATOM 1529 C C . LYS A 1 197 ? -31.396 -8.796 -4.851 1.00 32.44 197 LYS A C 1
ATOM 1531 O O . LYS A 1 197 ? -30.392 -8.520 -4.206 1.00 32.44 197 LYS A O 1
ATOM 1536 N N . ALA A 1 198 ? -31.428 -9.589 -5.913 1.00 38.44 198 ALA A N 1
ATOM 1537 C CA . ALA A 1 198 ? -30.292 -10.145 -6.624 1.00 38.44 198 ALA A CA 1
ATOM 1538 C C . ALA A 1 198 ? -29.377 -9.050 -7.220 1.00 38.44 198 ALA A C 1
ATOM 1540 O O . ALA A 1 198 ? -29.854 -7.945 -7.507 1.00 38.44 198 ALA A O 1
ATOM 1541 N N . PRO A 1 199 ? -28.093 -9.365 -7.469 1.00 35.69 199 PRO A N 1
ATOM 1542 C CA . PRO A 1 199 ? -27.145 -8.463 -8.110 1.00 35.69 199 PRO A CA 1
ATOM 1543 C C . PRO A 1 199 ? -27.438 -8.362 -9.614 1.00 35.69 199 PRO A C 1
ATOM 1545 O O . PRO A 1 199 ? -27.491 -9.372 -10.319 1.00 35.69 199 PRO A O 1
ATOM 1548 N N . LYS A 1 200 ? -27.605 -7.140 -10.136 1.00 37.59 200 LYS A N 1
ATOM 1549 C CA . LYS A 1 200 ? -27.599 -6.901 -11.586 1.00 37.59 200 LYS A CA 1
ATOM 1550 C C . LYS A 1 200 ? -26.196 -6.516 -12.050 1.00 37.59 200 LYS A C 1
ATOM 1552 O O . LYS A 1 200 ? -25.712 -5.423 -11.797 1.00 37.59 200 LYS A O 1
ATOM 1557 N N . ARG A 1 201 ? -25.605 -7.511 -12.707 1.00 36.00 201 ARG A N 1
ATOM 1558 C CA . ARG A 1 201 ? -24.613 -7.524 -13.787 1.00 36.00 201 ARG A CA 1
ATOM 1559 C C . ARG A 1 201 ? -24.118 -6.188 -14.358 1.00 36.00 201 ARG A C 1
ATOM 1561 O O . ARG A 1 201 ? -24.884 -5.341 -14.800 1.00 36.00 201 ARG A O 1
ATOM 1568 N N . ILE A 1 202 ? -22.796 -6.192 -14.493 1.00 39.50 202 ILE A N 1
ATOM 1569 C CA . ILE A 1 202 ? -21.935 -5.494 -15.449 1.00 39.50 202 ILE A CA 1
ATOM 1570 C C . ILE A 1 202 ? -22.397 -5.745 -16.901 1.00 39.50 202 ILE A C 1
ATOM 1572 O O . ILE A 1 202 ? -22.617 -6.894 -17.287 1.00 39.50 202 ILE A O 1
ATOM 1576 N N . ALA A 1 203 ? -22.466 -4.682 -17.703 1.00 41.19 203 ALA A N 1
ATOM 1577 C CA . ALA A 1 203 ? -22.375 -4.665 -19.171 1.00 41.19 203 ALA A CA 1
ATOM 1578 C C . ALA A 1 203 ? -21.832 -3.266 -19.529 1.00 41.19 203 ALA A C 1
ATOM 1580 O O . ALA A 1 203 ? -22.464 -2.276 -19.181 1.00 41.19 203 ALA A O 1
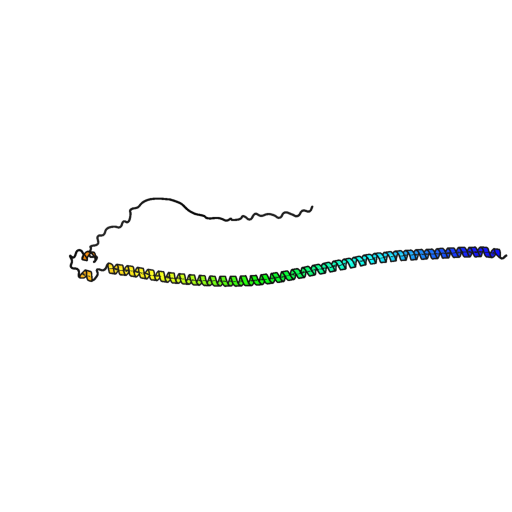ATOM 1581 N N . LYS A 1 204 ? -20.550 -3.099 -19.883 1.00 34.91 204 LYS A N 1
ATOM 1582 C CA . LYS A 1 204 ? -19.998 -3.163 -21.251 1.00 34.91 204 LYS A CA 1
ATOM 1583 C C . LYS A 1 204 ? -20.944 -2.590 -22.314 1.00 34.91 204 LYS A C 1
ATOM 1585 O O . LYS A 1 204 ? -21.917 -3.242 -22.687 1.00 34.91 204 LYS A O 1
ATOM 1590 N N . GLY A 1 205 ? -20.570 -1.404 -22.785 1.00 39.00 205 GLY A N 1
ATOM 1591 C CA . GLY A 1 205 ? -21.068 -0.648 -23.928 1.00 39.00 205 GLY A CA 1
ATOM 1592 C C . GLY A 1 205 ? -20.173 0.569 -24.054 1.00 39.00 205 GLY A C 1
ATOM 1593 O O . GLY A 1 205 ? -20.334 1.457 -23.193 1.00 39.00 205 GLY A O 1
#

Sequence (205 aa):
MKFQLLLPLTIALTVALVVVIKSRKQEHDKVDKRNKFESMKLRVTNDVVGEYQTEKISLENHIESAQKEEKMLRTDAESCEQKVLKKKKEVEACQGAVKSVKNGVAGLEGQLRNLHGKTSKEKESWIAKLESLKKELQEPSAVCAFLKKGAHSASKLCNNQPEAKGEVPSTKQPKAEDSLAQKPKAENPKAQKPKAKAPKRIAKG

Foldseek 3Di:
DVVVVVVVVVVVVVVVVVVVVVVVVVVVVVVVVVVVVVVVVVVVVVVVVVVVVVVVVVVVVVVVVVVVVVVVVVVVVVVVVVVVVVVVVVVVVVVVVVVVVVVVVVVVVVVVVVVVVVVVVVVVVVVVVVVVVVVVCVPFPPVNVVDDPPPPVVCVSRPPDPDDDDDDDPDDDDDDDDDDDDDDDDDDDDDDDDDDDDDDDDDDD

Radius of gyration: 64.57 Å; chains: 1; bounding box: 146×32×171 Å

Secondary structure (DSSP, 8-state):
--HHHHHHHHHHHHHHHHHHHHHHHHHHHHHHHHHHHHHHHHHHHHHHHHHHHHHHHHHHHHHHHHHHHHHHHHHHHHHHHHHHHHHHHHHHHHHHHHHHHHHHHHHHHHHHHHHHHHHHHHHHHHHHHHHHHHHHHHSPPTTTTSS-TT-TTTGGGTT-S--------------------------------------------